Protein AF-A0A973TLE5-F1 (afdb_monomer_lite)

Structure (mmCIF, N/CA/C/O backbone):
data_AF-A0A973TLE5-F1
#
_entry.id   AF-A0A973TLE5-F1
#
loop_
_atom_site.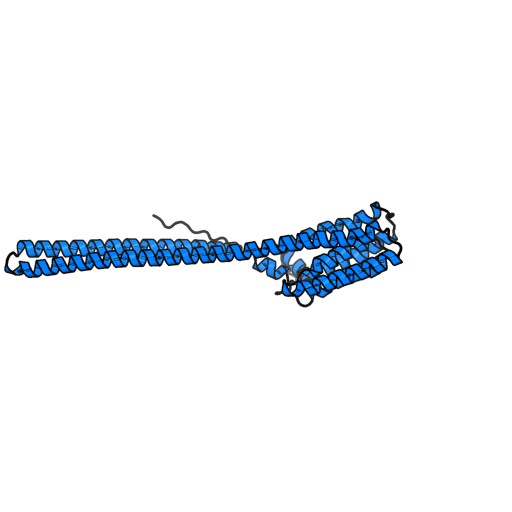group_PDB
_atom_site.id
_atom_site.type_symbol
_atom_site.label_atom_id
_atom_site.label_alt_id
_atom_site.label_comp_id
_atom_site.label_asym_id
_atom_site.label_entity_id
_atom_site.label_seq_id
_atom_site.pdbx_PDB_ins_code
_atom_site.Cartn_x
_atom_site.Cartn_y
_atom_site.Cartn_z
_atom_site.occupancy
_atom_site.B_iso_or_equiv
_atom_site.auth_seq_id
_atom_site.auth_comp_id
_atom_site.auth_asym_id
_atom_site.auth_atom_id
_atom_site.pdbx_PDB_model_num
ATOM 1 N N . MET A 1 1 ? -34.390 -3.800 -36.337 1.00 37.09 1 MET A N 1
ATOM 2 C CA . MET A 1 1 ? -33.011 -3.424 -36.711 1.00 37.09 1 MET A CA 1
ATOM 3 C C . MET A 1 1 ? -32.449 -2.514 -35.631 1.00 37.09 1 MET A C 1
ATOM 5 O O . MET A 1 1 ? -32.993 -1.446 -35.414 1.00 37.09 1 MET A O 1
ATOM 9 N N . HIS A 1 2 ? -31.423 -3.012 -34.938 1.00 38.94 2 HIS A N 1
ATOM 10 C CA . HIS A 1 2 ? -30.396 -2.295 -34.171 1.00 38.94 2 HIS A CA 1
ATOM 11 C C . HIS A 1 2 ? -30.803 -1.208 -33.163 1.00 38.94 2 HIS A C 1
ATOM 13 O O . HIS A 1 2 ? -30.685 -0.018 -33.423 1.00 38.94 2 HIS A O 1
ATOM 19 N N . ALA A 1 3 ? -31.097 -1.648 -31.936 1.00 36.25 3 ALA A N 1
ATOM 20 C CA . ALA A 1 3 ? -30.756 -0.890 -30.735 1.00 36.25 3 ALA A CA 1
ATOM 21 C C . ALA A 1 3 ? -29.357 -1.334 -30.262 1.00 36.25 3 ALA A C 1
ATOM 23 O O . ALA A 1 3 ? -29.220 -2.235 -29.434 1.00 36.25 3 ALA A O 1
ATOM 24 N N . GLU A 1 4 ? -28.297 -0.753 -30.833 1.00 42.09 4 GLU A N 1
ATOM 25 C CA . GLU A 1 4 ? -26.969 -0.811 -30.212 1.00 42.09 4 GLU A CA 1
ATOM 26 C C . GLU A 1 4 ? -26.992 0.088 -28.973 1.00 42.09 4 GLU A C 1
ATOM 28 O O . GLU A 1 4 ? -26.820 1.304 -29.048 1.00 42.09 4 GLU A O 1
ATOM 33 N N . ALA A 1 5 ? -27.225 -0.528 -27.816 1.00 46.59 5 ALA A N 1
ATOM 34 C CA . ALA A 1 5 ? -27.015 0.105 -26.528 1.00 46.59 5 ALA A CA 1
ATOM 35 C C . ALA A 1 5 ? -25.570 0.626 -26.458 1.00 46.59 5 ALA A C 1
ATOM 37 O O . ALA A 1 5 ? -24.605 -0.150 -26.479 1.00 46.59 5 ALA A O 1
ATOM 38 N N . GLN A 1 6 ? -25.429 1.951 -26.381 1.00 45.16 6 GLN A N 1
ATOM 39 C CA . GLN A 1 6 ? -24.188 2.642 -26.055 1.00 45.16 6 GLN A CA 1
ATOM 40 C C . GLN A 1 6 ? -23.748 2.228 -24.646 1.00 45.16 6 GLN A C 1
ATOM 42 O O . GLN A 1 6 ? -24.046 2.871 -23.646 1.00 45.16 6 GLN A O 1
ATOM 47 N N . LEU A 1 7 ? -23.040 1.104 -24.563 1.00 46.06 7 LEU A N 1
ATOM 48 C CA . LEU A 1 7 ? -22.257 0.743 -23.390 1.00 46.06 7 LEU A CA 1
ATOM 49 C C . LEU A 1 7 ? -21.232 1.860 -23.142 1.00 46.06 7 LEU A C 1
ATOM 51 O O . LEU A 1 7 ? -20.583 2.288 -24.104 1.00 46.06 7 LEU A O 1
ATOM 55 N N . PRO A 1 8 ? -21.057 2.317 -21.889 1.00 47.75 8 PRO A N 1
ATOM 56 C CA . PRO A 1 8 ? -20.172 3.432 -21.589 1.00 47.75 8 PRO A CA 1
ATOM 57 C C . PRO A 1 8 ? -18.773 3.158 -22.154 1.00 47.75 8 PRO A C 1
ATOM 59 O O . PRO A 1 8 ? -18.275 2.031 -22.099 1.00 47.75 8 PRO A O 1
ATOM 62 N N . LEU A 1 9 ? -18.135 4.181 -22.735 1.00 52.25 9 LEU A N 1
ATOM 63 C CA . LEU A 1 9 ? -16.827 4.094 -23.413 1.00 52.25 9 LEU A CA 1
ATOM 64 C C . LEU A 1 9 ? -15.764 3.340 -22.585 1.00 52.25 9 LEU A C 1
ATOM 66 O O . LEU A 1 9 ? -14.916 2.633 -23.135 1.00 52.25 9 LEU A O 1
ATOM 70 N N . THR A 1 10 ? -15.879 3.400 -21.256 1.00 55.53 10 THR A N 1
ATOM 71 C CA . THR A 1 10 ? -15.060 2.668 -20.282 1.00 55.53 10 THR A CA 1
ATOM 72 C C . THR A 1 10 ? -15.118 1.145 -20.459 1.00 55.53 10 THR A C 1
ATOM 74 O O . THR A 1 10 ? -14.096 0.472 -20.336 1.00 55.53 10 THR A O 1
ATOM 77 N N . THR A 1 11 ? -16.272 0.572 -20.816 1.00 57.72 11 THR A N 1
ATOM 78 C CA . THR A 1 11 ? -16.460 -0.880 -20.971 1.00 57.72 11 THR A CA 1
ATOM 79 C C . THR A 1 11 ? -15.965 -1.406 -22.317 1.00 57.72 11 THR A C 1
ATOM 81 O O . THR A 1 11 ? -15.621 -2.587 -22.417 1.00 57.72 11 THR A O 1
ATOM 84 N N . ARG A 1 12 ? -15.938 -0.568 -23.365 1.00 56.59 12 ARG A N 1
ATOM 85 C CA . ARG A 1 12 ? -15.368 -0.926 -24.678 1.00 56.59 12 ARG A CA 1
ATOM 86 C C . ARG A 1 12 ? -13.841 -0.879 -24.638 1.00 56.59 12 ARG A C 1
ATOM 88 O O . ARG A 1 12 ? -13.212 -1.856 -25.036 1.00 56.59 12 ARG A O 1
ATOM 95 N N . ALA A 1 13 ? -13.256 0.178 -24.067 1.00 56.75 13 ALA A N 1
ATOM 96 C CA . ALA A 1 13 ? -11.809 0.275 -23.870 1.00 56.75 13 ALA A CA 1
ATOM 97 C C . ALA A 1 13 ? -11.284 -0.854 -22.965 1.00 56.75 13 ALA A C 1
ATOM 99 O O . ALA A 1 13 ? -10.343 -1.551 -23.334 1.00 56.75 13 ALA A O 1
ATOM 100 N N . ALA A 1 14 ? -11.948 -1.125 -21.834 1.00 58.28 14 ALA A N 1
ATOM 101 C CA . ALA A 1 14 ? -11.563 -2.221 -20.942 1.00 58.28 14 ALA A CA 1
ATOM 102 C C . ALA A 1 14 ? -11.610 -3.597 -21.633 1.00 58.28 14 ALA A C 1
ATOM 104 O O . ALA A 1 14 ? -10.701 -4.406 -21.456 1.00 58.28 14 ALA A O 1
ATOM 105 N N . ARG A 1 15 ? -12.627 -3.855 -22.469 1.00 59.06 15 ARG A N 1
ATOM 106 C CA . ARG A 1 15 ? -12.715 -5.092 -23.264 1.00 59.06 15 ARG A CA 1
ATOM 107 C C . ARG A 1 15 ? -11.653 -5.172 -24.359 1.00 59.06 15 ARG A C 1
ATOM 109 O O . ARG A 1 15 ? -11.142 -6.259 -24.614 1.00 59.06 15 ARG A O 1
ATOM 116 N N . PHE A 1 16 ? -11.300 -4.050 -24.979 1.00 63.62 16 PHE A N 1
ATOM 117 C CA . PHE A 1 16 ? -10.223 -3.981 -25.964 1.00 63.62 16 PHE A CA 1
ATOM 118 C C . PHE A 1 16 ? -8.865 -4.319 -25.333 1.00 63.62 16 PHE A C 1
ATOM 120 O O . PHE A 1 16 ? -8.177 -5.215 -25.821 1.00 63.62 16 PHE A O 1
ATOM 127 N N . PHE A 1 17 ? -8.523 -3.692 -24.203 1.00 59.59 17 PHE A N 1
ATOM 128 C CA . PHE A 1 17 ? -7.298 -3.995 -23.456 1.00 59.59 17 PHE A CA 1
ATOM 129 C C . PHE A 1 17 ? -7.281 -5.440 -22.943 1.00 59.59 17 PHE A C 1
ATOM 131 O O . PHE A 1 17 ? -6.265 -6.121 -23.071 1.00 59.59 17 PHE A O 1
ATOM 138 N N . ALA A 1 18 ? -8.411 -5.953 -22.445 1.00 60.69 18 ALA A N 1
ATOM 139 C CA . ALA A 1 18 ? -8.515 -7.341 -21.999 1.00 60.69 18 ALA A CA 1
ATOM 140 C C . ALA A 1 18 ? -8.272 -8.351 -23.135 1.00 60.69 18 ALA A C 1
ATOM 142 O O . ALA A 1 18 ? -7.543 -9.321 -22.941 1.00 60.69 18 ALA A O 1
ATOM 143 N N . ARG A 1 19 ? -8.817 -8.099 -24.335 1.00 59.81 19 ARG A N 1
ATOM 144 C CA . ARG A 1 19 ? -8.617 -8.952 -25.522 1.00 59.81 19 ARG A CA 1
ATOM 145 C C . ARG A 1 19 ? -7.181 -8.939 -26.050 1.00 59.81 19 ARG A C 1
ATOM 147 O O . ARG A 1 19 ? -6.737 -9.947 -26.579 1.00 59.81 19 ARG A O 1
ATOM 154 N N . HIS A 1 20 ? -6.445 -7.847 -25.852 1.00 64.88 20 HIS A N 1
ATOM 155 C CA . HIS A 1 20 ? -5.034 -7.729 -26.246 1.00 64.88 20 HIS A CA 1
ATOM 156 C C . HIS A 1 20 ? -4.064 -8.113 -25.113 1.00 64.88 20 HIS A C 1
ATOM 158 O O . HIS A 1 20 ? -2.894 -7.734 -25.118 1.00 64.88 20 HIS A O 1
ATOM 164 N N . GLY A 1 21 ? -4.539 -8.868 -24.115 1.00 62.56 21 GLY A N 1
ATOM 165 C CA . GLY A 1 21 ? -3.701 -9.418 -23.051 1.00 62.56 21 GLY A CA 1
ATOM 166 C C . GLY A 1 21 ? -3.318 -8.429 -21.946 1.00 62.56 21 GLY A C 1
ATOM 167 O O . GLY A 1 21 ? -2.460 -8.758 -21.129 1.00 62.56 21 GLY A O 1
ATOM 168 N N . PHE A 1 22 ? -3.939 -7.252 -21.878 1.00 70.19 22 PHE A N 1
ATOM 169 C CA . PHE A 1 22 ? -3.790 -6.287 -20.780 1.00 70.19 22 PHE A CA 1
ATOM 170 C C . PHE A 1 22 ? -4.914 -6.408 -19.734 1.00 70.19 22 PHE A C 1
ATOM 172 O O . PHE A 1 22 ? -5.221 -5.455 -19.017 1.00 70.19 22 PHE A O 1
ATOM 179 N N . ALA A 1 23 ? -5.546 -7.580 -19.631 1.00 74.81 23 ALA A N 1
ATOM 180 C CA . ALA A 1 23 ? -6.449 -7.883 -18.528 1.00 74.81 23 ALA A CA 1
ATOM 181 C C . ALA A 1 23 ? -5.652 -7.964 -17.217 1.00 74.81 23 ALA A C 1
ATOM 183 O O . ALA A 1 23 ? -4.682 -8.713 -17.129 1.00 74.81 23 ALA A O 1
ATOM 184 N N . VAL A 1 24 ? -6.066 -7.198 -16.204 1.00 77.31 24 VAL A N 1
ATOM 185 C CA . VAL A 1 24 ? -5.428 -7.193 -14.880 1.00 77.31 24 VAL A CA 1
ATOM 186 C C . VAL A 1 24 ? -5.600 -8.567 -14.240 1.00 77.31 24 VAL A C 1
ATOM 188 O O . VAL A 1 24 ? -6.708 -8.929 -13.849 1.00 77.31 24 VAL A O 1
ATOM 191 N N . ALA A 1 25 ? -4.510 -9.329 -14.142 1.00 80.81 25 ALA A N 1
ATOM 192 C CA . ALA A 1 25 ? -4.526 -10.624 -13.477 1.00 80.81 25 ALA A CA 1
ATOM 193 C C . ALA A 1 25 ? -4.802 -10.445 -11.972 1.00 80.81 25 ALA A C 1
ATOM 195 O O . ALA A 1 25 ? -4.331 -9.471 -11.386 1.00 80.81 25 ALA A O 1
ATOM 196 N N . PRO A 1 26 ? -5.528 -11.368 -11.317 1.00 77.31 26 PRO A N 1
ATOM 197 C CA . PRO A 1 26 ? -5.892 -11.232 -9.906 1.00 77.31 26 PRO A CA 1
ATOM 198 C C . PRO A 1 26 ? -4.667 -11.126 -8.987 1.00 77.31 26 PRO A C 1
ATOM 200 O O . PRO A 1 26 ? -4.689 -10.358 -8.029 1.00 77.31 26 PRO A O 1
ATOM 203 N N . ASP A 1 27 ? -3.575 -11.815 -9.311 1.00 80.38 27 ASP A N 1
ATOM 204 C CA . ASP A 1 27 ? -2.343 -11.800 -8.511 1.00 80.38 27 ASP A CA 1
ATOM 205 C C . ASP A 1 27 ? -1.329 -10.737 -8.971 1.00 80.38 27 ASP A C 1
ATOM 207 O O . ASP A 1 27 ? -0.162 -10.792 -8.581 1.00 80.38 27 ASP A O 1
ATOM 211 N N . SER A 1 28 ? -1.728 -9.798 -9.836 1.00 81.12 28 SER A N 1
ATOM 212 C CA . SER A 1 28 ? -0.838 -8.752 -10.350 1.00 81.12 28 SER A CA 1
ATOM 213 C C . SER A 1 28 ? -0.628 -7.611 -9.350 1.00 81.12 28 SER A C 1
ATOM 215 O O . SER A 1 28 ? -1.407 -7.423 -8.412 1.00 81.12 28 SER A O 1
ATOM 217 N N . ILE A 1 29 ? 0.416 -6.809 -9.584 1.00 76.38 29 ILE A N 1
ATOM 218 C CA . ILE A 1 29 ? 0.720 -5.610 -8.785 1.00 76.38 29 ILE A CA 1
ATOM 219 C C . ILE A 1 29 ? -0.459 -4.630 -8.843 1.00 76.38 29 ILE A C 1
ATOM 221 O O . ILE A 1 29 ? -0.882 -4.089 -7.824 1.00 76.38 29 ILE A O 1
ATOM 225 N N . ALA A 1 30 ? -1.061 -4.454 -10.023 1.00 79.38 30 ALA A N 1
ATOM 226 C CA . ALA A 1 30 ? -2.206 -3.567 -10.188 1.00 79.38 30 ALA A CA 1
ATOM 227 C C . ALA A 1 30 ? -3.459 -4.060 -9.440 1.00 79.38 30 ALA A C 1
ATOM 229 O O . ALA A 1 30 ? -4.233 -3.243 -8.935 1.00 79.38 30 ALA A O 1
ATOM 230 N N . ALA A 1 31 ? -3.678 -5.377 -9.353 1.00 78.25 31 ALA A N 1
ATOM 231 C CA . ALA A 1 31 ? -4.784 -5.936 -8.578 1.00 78.25 31 ALA A CA 1
ATOM 232 C C . ALA A 1 31 ? -4.560 -5.782 -7.070 1.00 78.25 31 ALA A C 1
ATOM 234 O O . ALA A 1 31 ? -5.483 -5.417 -6.348 1.00 78.25 31 ALA A O 1
ATOM 235 N N . GLU A 1 32 ? -3.342 -6.017 -6.591 1.00 76.75 32 GLU A N 1
ATOM 236 C CA . GLU A 1 32 ? -2.974 -5.813 -5.190 1.00 76.75 32 GLU A CA 1
ATOM 237 C C . GLU A 1 32 ? -3.098 -4.345 -4.768 1.00 76.75 32 GLU A C 1
ATOM 239 O O . GLU A 1 32 ? -3.737 -4.058 -3.757 1.00 76.75 32 GLU A O 1
ATOM 244 N N . ALA A 1 33 ? -2.592 -3.411 -5.580 1.00 73.50 33 ALA A N 1
ATOM 245 C CA . ALA A 1 33 ? -2.745 -1.979 -5.334 1.00 73.50 33 ALA A CA 1
ATOM 246 C C . ALA A 1 33 ? -4.225 -1.589 -5.195 1.00 73.50 33 ALA A C 1
ATOM 248 O O . ALA A 1 33 ? -4.593 -0.883 -4.257 1.00 73.50 33 ALA A O 1
ATOM 249 N N . ARG A 1 34 ? -5.097 -2.123 -6.065 1.00 77.19 34 ARG A N 1
ATOM 250 C CA . ARG A 1 34 ? -6.551 -1.918 -5.975 1.00 77.19 34 ARG A CA 1
ATOM 251 C C . ARG A 1 34 ? -7.155 -2.486 -4.690 1.00 77.19 34 ARG A C 1
ATOM 253 O O . ARG A 1 34 ? -7.986 -1.814 -4.091 1.00 77.19 34 ARG A O 1
ATOM 260 N N . ARG A 1 35 ? -6.739 -3.680 -4.248 1.00 74.25 35 ARG A N 1
ATOM 261 C CA . ARG A 1 35 ? -7.204 -4.271 -2.974 1.00 74.25 35 ARG A CA 1
ATOM 262 C C . ARG A 1 35 ? -6.807 -3.422 -1.769 1.00 74.25 35 ARG A C 1
ATOM 264 O O . ARG A 1 35 ? -7.559 -3.347 -0.810 1.00 74.25 35 ARG A O 1
ATOM 271 N N . MET A 1 36 ? -5.654 -2.762 -1.834 1.00 68.00 36 MET A N 1
ATOM 272 C CA . MET A 1 36 ? -5.183 -1.841 -0.796 1.00 68.00 36 MET A CA 1
ATOM 273 C C . MET A 1 36 ? -5.811 -0.436 -0.896 1.00 68.00 36 MET A C 1
ATOM 275 O O . MET A 1 36 ? -5.369 0.473 -0.195 1.00 68.00 36 MET A O 1
ATOM 279 N N . GLY A 1 37 ? -6.788 -0.220 -1.789 1.00 68.50 37 GLY A N 1
ATOM 280 C CA . GLY A 1 37 ? -7.409 1.091 -2.016 1.00 68.50 37 GLY A CA 1
ATOM 281 C C . GLY A 1 37 ? -6.478 2.120 -2.669 1.00 68.50 37 GLY A C 1
ATOM 282 O O . GLY A 1 37 ? -6.753 3.317 -2.637 1.00 68.50 37 GLY A O 1
ATOM 283 N N . ARG A 1 38 ? -5.358 1.680 -3.255 1.00 68.88 38 ARG A N 1
ATOM 284 C CA . ARG A 1 38 ? -4.368 2.543 -3.908 1.00 68.88 38 ARG A CA 1
ATOM 285 C C . ARG A 1 38 ? -4.610 2.614 -5.413 1.00 68.88 38 ARG A C 1
ATOM 287 O O . ARG A 1 38 ? -5.110 1.677 -6.038 1.00 68.88 38 ARG A O 1
ATOM 294 N N . SER A 1 39 ? -4.207 3.731 -6.019 1.00 72.19 39 SER A N 1
ATOM 295 C CA . SER A 1 39 ? -4.219 3.853 -7.477 1.00 72.19 39 SER A CA 1
ATOM 296 C C . SER A 1 39 ? -3.104 2.990 -8.081 1.00 72.19 39 SER A C 1
ATOM 298 O O . SER A 1 39 ? -1.932 3.244 -7.792 1.00 72.19 39 SER A O 1
ATOM 300 N N . PRO A 1 40 ? -3.417 2.026 -8.968 1.00 67.75 40 PRO A N 1
ATOM 301 C CA . PRO A 1 40 ? -2.402 1.218 -9.650 1.00 67.75 40 PRO A CA 1
ATOM 302 C C . PRO A 1 40 ? -1.508 2.047 -10.589 1.00 67.75 40 PRO A C 1
ATOM 304 O O . PRO A 1 40 ? -0.474 1.569 -11.038 1.00 67.75 40 PRO A O 1
ATOM 307 N N . TRP A 1 41 ? -1.891 3.295 -10.877 1.00 66.56 41 TRP A N 1
ATOM 308 C CA . TRP A 1 41 ? -1.154 4.208 -11.749 1.00 66.56 41 TRP A CA 1
ATOM 309 C C . TRP A 1 41 ? -0.071 5.015 -11.027 1.00 66.56 41 TRP A C 1
ATOM 311 O O . TRP A 1 41 ? 0.703 5.691 -11.699 1.00 66.56 41 TRP A O 1
ATOM 321 N N . LYS A 1 42 ? 0.022 4.942 -9.689 1.00 68.31 42 LYS A N 1
ATOM 322 C CA . LYS A 1 42 ? 1.068 5.643 -8.924 1.00 68.31 42 LYS A CA 1
ATOM 323 C C . LYS A 1 42 ? 2.469 5.185 -9.353 1.00 68.31 42 LYS A C 1
ATOM 325 O O . LYS A 1 42 ? 3.330 6.017 -9.603 1.00 68.31 42 LYS A O 1
ATOM 330 N N . GLU A 1 43 ? 2.664 3.883 -9.562 1.00 67.06 43 GLU A N 1
ATOM 331 C CA . GLU A 1 43 ? 3.933 3.350 -10.090 1.00 67.06 43 GLU A CA 1
ATOM 332 C C . GLU A 1 43 ? 4.165 3.726 -11.569 1.00 67.06 43 GLU A C 1
ATOM 334 O O . GLU A 1 43 ? 5.305 3.774 -12.031 1.00 67.06 43 GLU A O 1
ATOM 339 N N . GLY A 1 44 ? 3.099 4.081 -12.298 1.00 69.75 44 GLY A N 1
ATOM 340 C CA . GLY A 1 44 ? 3.155 4.598 -13.667 1.00 69.75 44 GLY A CA 1
ATOM 341 C C . GLY A 1 44 ? 3.842 5.961 -13.790 1.00 69.75 44 GLY A C 1
ATOM 342 O O . GLY A 1 44 ? 4.274 6.322 -14.882 1.00 69.75 44 GLY A O 1
ATOM 343 N N . VAL A 1 45 ? 4.017 6.695 -12.683 1.00 75.75 45 VAL A N 1
ATOM 344 C CA . VAL A 1 45 ? 4.785 7.954 -12.648 1.00 75.75 45 VAL A CA 1
ATOM 345 C C . VAL A 1 45 ? 6.214 7.737 -13.144 1.00 75.75 45 VAL A C 1
ATOM 347 O O . VAL A 1 45 ? 6.776 8.610 -13.803 1.00 75.75 45 VAL A O 1
ATOM 350 N N . HIS A 1 46 ? 6.790 6.550 -12.930 1.00 79.06 46 HIS A N 1
ATOM 351 C CA . HIS A 1 46 ? 8.129 6.249 -13.430 1.00 79.06 46 HIS A CA 1
ATOM 352 C C . HIS A 1 46 ? 8.213 6.249 -14.961 1.00 79.06 46 HIS A C 1
ATOM 354 O O . HIS A 1 46 ? 9.293 6.483 -15.495 1.00 79.06 46 HIS A O 1
ATOM 360 N N . LEU A 1 47 ? 7.101 6.061 -15.681 1.00 84.31 47 LEU A N 1
ATOM 361 C CA . LEU A 1 47 ? 7.072 6.164 -17.140 1.00 84.31 47 LEU A CA 1
ATOM 362 C C . LEU A 1 47 ? 7.416 7.580 -17.631 1.00 84.31 47 LEU A C 1
ATOM 364 O O . LEU A 1 47 ? 7.899 7.719 -18.752 1.00 84.31 47 LEU A O 1
ATOM 368 N N . LEU A 1 48 ? 7.256 8.621 -16.803 1.00 84.19 48 LEU A N 1
ATOM 369 C CA . LEU A 1 48 ? 7.702 9.981 -17.134 1.00 84.19 48 LEU A CA 1
ATOM 370 C C . LEU A 1 48 ? 9.207 10.033 -17.425 1.00 84.19 48 LEU A C 1
ATOM 372 O O . LEU A 1 48 ? 9.637 10.779 -18.301 1.00 84.19 48 LEU A O 1
ATOM 376 N N . TRP A 1 49 ? 10.007 9.172 -16.787 1.00 82.12 49 TRP A N 1
ATOM 377 C CA . TRP A 1 49 ? 11.439 9.060 -17.076 1.00 82.12 49 TRP A CA 1
ATOM 378 C C . TRP A 1 49 ? 11.736 8.520 -18.480 1.00 82.12 49 TRP A C 1
ATOM 380 O O . TRP A 1 49 ? 12.852 8.690 -18.968 1.00 82.12 49 TRP A O 1
ATOM 390 N N . SER A 1 50 ? 10.747 7.949 -19.181 1.00 86.56 50 SER A N 1
ATOM 391 C CA . SER A 1 50 ? 10.887 7.587 -20.597 1.00 86.56 50 SER A CA 1
ATOM 392 C C . SER A 1 50 ? 11.042 8.805 -21.513 1.00 86.56 50 SER A C 1
ATOM 394 O O . SER A 1 50 ? 11.471 8.641 -22.652 1.00 86.56 50 SER A O 1
ATOM 396 N N . PHE A 1 51 ? 10.805 10.026 -21.013 1.00 87.56 51 PHE A N 1
ATOM 397 C CA . PHE A 1 51 ? 11.161 11.270 -21.701 1.00 87.56 51 PHE A CA 1
ATOM 398 C C . PHE A 1 51 ? 12.634 11.295 -22.141 1.00 87.56 51 PHE A C 1
ATOM 400 O O . PHE A 1 51 ? 12.947 11.805 -23.216 1.00 87.56 51 PHE A O 1
ATOM 407 N N . TRP A 1 52 ? 13.533 10.660 -21.379 1.00 84.12 52 TRP A N 1
ATOM 408 C CA . TRP A 1 52 ? 14.947 10.553 -21.742 1.00 84.12 52 TRP A CA 1
ATOM 409 C C . TRP A 1 52 ? 15.188 9.896 -23.100 1.00 84.12 52 TRP A C 1
ATOM 411 O O . TRP A 1 52 ? 16.116 10.308 -23.788 1.00 84.12 52 TRP A O 1
ATOM 421 N N . VAL A 1 53 ? 14.316 8.980 -23.542 1.00 86.38 53 VAL A N 1
ATOM 422 C CA . VAL A 1 53 ? 14.377 8.362 -24.880 1.00 86.38 53 VAL A CA 1
ATOM 423 C C . VAL A 1 53 ? 14.412 9.432 -25.979 1.00 86.38 53 VAL A C 1
ATOM 425 O O . VAL A 1 53 ? 15.133 9.281 -26.969 1.00 86.38 53 VAL A O 1
ATOM 428 N N . PHE A 1 54 ? 13.675 10.526 -25.775 1.00 86.88 54 PHE A N 1
ATOM 429 C CA . PHE A 1 54 ? 13.568 11.655 -26.697 1.00 86.88 54 PHE A CA 1
ATOM 430 C C . PHE A 1 54 ? 14.680 12.692 -26.510 1.00 86.88 54 PHE A C 1
ATOM 432 O O . PHE A 1 54 ? 15.013 13.386 -27.462 1.00 86.88 54 PHE A O 1
ATOM 439 N N . VAL A 1 55 ? 15.292 12.775 -25.324 1.00 85.38 55 VAL A N 1
ATOM 440 C CA . VAL A 1 55 ? 16.379 13.726 -25.023 1.00 85.38 55 VAL A CA 1
ATOM 441 C C . VAL A 1 55 ? 17.750 13.195 -25.431 1.00 85.38 55 VAL A C 1
ATOM 443 O O . VAL A 1 55 ? 18.602 13.979 -25.837 1.00 85.38 55 VAL A O 1
ATOM 446 N N . THR A 1 56 ? 17.987 11.880 -25.370 1.00 81.19 56 THR A N 1
ATOM 447 C CA . THR A 1 56 ? 19.299 11.273 -25.668 1.00 81.19 56 THR A CA 1
ATOM 448 C C . THR A 1 56 ? 19.920 11.735 -26.996 1.00 81.19 56 THR A C 1
ATOM 450 O O . THR A 1 56 ? 21.118 12.024 -26.999 1.00 81.19 56 THR A O 1
ATOM 453 N N . PRO A 1 57 ? 19.174 11.891 -28.111 1.00 81.38 57 PRO A N 1
ATOM 454 C CA . PRO A 1 57 ? 19.738 12.432 -29.345 1.00 81.38 57 PRO A CA 1
ATOM 455 C C . PRO A 1 57 ? 20.313 13.838 -29.183 1.00 81.38 57 PRO A C 1
ATOM 457 O O . PRO A 1 57 ? 21.304 14.136 -29.826 1.00 81.38 57 PRO A O 1
ATOM 460 N N . MET A 1 58 ? 19.773 14.688 -28.305 1.00 78.94 58 MET A N 1
ATOM 461 C CA . MET A 1 58 ? 20.294 16.047 -28.089 1.00 78.94 58 MET A CA 1
ATOM 462 C C . MET A 1 58 ? 21.678 16.071 -27.426 1.00 78.94 58 MET A C 1
ATOM 464 O O . MET A 1 58 ? 22.400 17.050 -27.580 1.00 78.94 58 MET A O 1
ATOM 468 N N . MET A 1 59 ? 22.066 15.015 -26.703 1.00 66.25 59 MET A N 1
ATOM 469 C CA . MET A 1 59 ? 23.306 14.972 -25.909 1.00 66.25 59 MET A CA 1
ATOM 470 C C . MET A 1 59 ? 24.508 14.355 -26.643 1.00 66.25 59 MET A C 1
ATOM 472 O O . MET A 1 59 ? 25.520 14.055 -26.014 1.00 66.25 59 MET A O 1
ATOM 476 N N . GLY A 1 60 ? 24.416 14.148 -27.960 1.00 61.28 60 GLY A N 1
ATOM 477 C CA . GLY A 1 60 ? 25.530 13.610 -28.755 1.00 61.28 60 GLY A CA 1
ATOM 478 C C . GLY A 1 60 ? 25.138 12.882 -30.043 1.00 61.28 60 GLY A C 1
ATOM 479 O O . GLY A 1 60 ? 26.015 12.510 -30.818 1.00 61.28 60 GLY A O 1
ATOM 480 N N . GLY A 1 61 ? 23.841 12.680 -30.296 1.00 65.81 61 GLY A N 1
ATOM 481 C CA . GLY A 1 61 ? 23.318 12.156 -31.559 1.00 65.81 61 GLY A CA 1
ATOM 482 C C . GLY A 1 61 ? 22.799 13.263 -32.483 1.00 65.81 61 GLY A C 1
ATOM 483 O O . GLY A 1 61 ? 22.702 14.429 -32.121 1.00 65.81 61 GLY A O 1
ATOM 484 N N . ARG A 1 62 ? 22.425 12.908 -33.713 1.00 69.81 62 ARG A N 1
ATOM 485 C CA . ARG A 1 62 ? 21.559 13.756 -34.550 1.00 69.81 62 ARG A CA 1
ATOM 486 C C . ARG A 1 62 ? 20.205 13.072 -34.643 1.00 69.81 62 ARG A C 1
ATOM 488 O O . ARG A 1 62 ? 20.152 11.852 -34.819 1.00 69.81 62 ARG A O 1
ATOM 495 N N . TYR A 1 63 ? 19.124 13.846 -34.568 1.00 80.69 63 TYR A N 1
ATOM 496 C CA . TYR A 1 63 ? 17.801 13.357 -34.946 1.00 80.69 63 TYR A CA 1
ATOM 497 C C . TYR A 1 63 ? 17.858 12.905 -36.405 1.00 80.69 63 TYR A C 1
ATOM 499 O O . TYR A 1 63 ? 17.984 13.716 -37.319 1.00 80.69 63 TYR A O 1
ATOM 507 N N . SER A 1 64 ? 17.848 11.593 -36.610 1.00 85.19 64 SER A N 1
ATOM 508 C CA . SER A 1 64 ? 17.944 10.973 -37.927 1.00 85.19 64 SER A CA 1
ATOM 509 C C . SER A 1 64 ? 16.657 10.228 -38.242 1.00 85.19 64 SER A C 1
ATOM 511 O O . SER A 1 64 ? 15.940 9.792 -37.341 1.00 85.19 64 SER A O 1
ATOM 513 N N . TRP A 1 65 ? 16.386 10.019 -39.530 1.00 86.44 65 TRP A N 1
ATOM 514 C CA . TRP A 1 65 ? 15.254 9.194 -39.956 1.00 86.44 65 TRP A CA 1
ATOM 515 C C . TRP A 1 65 ? 15.312 7.784 -39.348 1.00 86.44 65 TRP A C 1
ATOM 517 O O . TRP A 1 65 ? 14.302 7.251 -38.897 1.00 86.44 65 TRP A O 1
ATOM 527 N N . LYS A 1 66 ? 16.522 7.215 -39.246 1.00 86.00 66 LYS A N 1
ATOM 528 C CA . LYS A 1 66 ? 16.766 5.924 -38.588 1.00 86.00 66 LYS A CA 1
ATOM 529 C C . LYS A 1 66 ? 16.352 5.950 -37.117 1.00 86.00 66 LYS A C 1
ATOM 531 O O . LYS A 1 66 ? 15.667 5.035 -36.676 1.00 86.00 66 LYS A O 1
ATOM 536 N N . TRP A 1 67 ? 16.728 6.998 -36.380 1.00 89.69 67 TRP A N 1
ATOM 537 C CA . TRP A 1 67 ? 16.317 7.168 -34.985 1.00 89.69 67 TRP A CA 1
ATOM 538 C C . TRP A 1 67 ? 14.791 7.210 -34.859 1.00 89.69 67 TRP A C 1
ATOM 540 O O . TRP A 1 67 ? 14.237 6.454 -34.071 1.00 89.69 67 TRP A O 1
ATOM 550 N N . LEU A 1 68 ? 14.113 8.007 -35.691 1.00 88.38 68 LEU A N 1
ATOM 551 C CA . LEU A 1 68 ? 12.657 8.159 -35.639 1.00 88.38 68 LEU A CA 1
ATOM 552 C C . LEU A 1 68 ? 11.934 6.830 -35.883 1.00 88.38 68 LEU A C 1
ATOM 554 O O . LEU A 1 68 ? 11.043 6.471 -35.117 1.00 88.38 68 LEU A O 1
ATOM 558 N N . VAL A 1 69 ? 12.338 6.077 -36.912 1.00 90.69 69 VAL A N 1
ATOM 559 C CA . VAL A 1 69 ? 11.753 4.761 -37.218 1.00 90.69 69 VAL A CA 1
ATOM 560 C C . VAL A 1 69 ? 11.993 3.781 -36.069 1.00 90.69 69 VAL A C 1
ATOM 562 O O . VAL A 1 69 ? 11.067 3.093 -35.643 1.00 90.69 69 VAL A O 1
ATOM 565 N N . LEU A 1 70 ? 13.212 3.744 -35.523 1.00 90.31 70 LEU A N 1
ATOM 566 C CA . LEU A 1 70 ? 13.537 2.866 -34.401 1.00 90.31 70 LEU A CA 1
ATOM 567 C C . LEU A 1 70 ? 12.751 3.237 -33.142 1.00 90.31 70 LEU A C 1
ATOM 569 O O . LEU A 1 70 ? 12.242 2.338 -32.479 1.00 90.31 70 LEU A O 1
ATOM 573 N N . THR A 1 71 ? 12.571 4.521 -32.829 1.00 90.62 71 THR A N 1
ATOM 574 C CA . THR A 1 71 ? 11.720 4.969 -31.717 1.00 90.62 71 THR A CA 1
ATOM 575 C C . THR A 1 71 ? 10.257 4.604 -31.951 1.00 90.62 71 THR A C 1
ATOM 577 O O . THR A 1 71 ? 9.621 4.067 -31.048 1.00 90.62 71 THR A O 1
ATOM 580 N N . LEU A 1 72 ? 9.725 4.826 -33.157 1.00 91.19 72 LEU A N 1
ATOM 581 C CA . LEU A 1 72 ? 8.325 4.545 -33.485 1.00 91.19 72 LEU A CA 1
ATOM 582 C C . LEU A 1 72 ? 7.981 3.054 -33.355 1.00 91.19 72 LEU A C 1
ATOM 584 O O . LEU A 1 72 ? 6.864 2.715 -32.979 1.00 91.19 72 LEU A O 1
ATOM 588 N N . VAL A 1 73 ? 8.944 2.168 -33.625 1.00 91.62 73 VAL A N 1
ATOM 589 C CA . VAL A 1 73 ? 8.771 0.714 -33.492 1.00 91.62 73 VAL A CA 1
ATOM 590 C C . VAL A 1 73 ? 9.064 0.232 -32.069 1.00 91.62 73 VAL A C 1
ATOM 592 O O . VAL A 1 73 ? 8.292 -0.542 -31.506 1.00 91.62 73 VAL A O 1
ATOM 595 N N . SER A 1 74 ? 10.167 0.675 -31.462 1.00 92.31 74 SER A N 1
ATOM 596 C CA . SER A 1 74 ? 10.622 0.152 -30.165 1.00 92.31 74 SER A CA 1
ATOM 597 C C . SER A 1 74 ? 9.871 0.735 -28.969 1.00 92.31 74 SER A C 1
ATOM 599 O O . SER A 1 74 ? 9.647 0.018 -27.994 1.00 92.31 74 SER A O 1
ATOM 601 N N . TYR A 1 75 ? 9.425 1.995 -29.028 1.00 92.19 75 TYR A N 1
ATOM 602 C CA . TYR A 1 75 ? 8.744 2.644 -27.907 1.00 92.19 75 TYR A CA 1
ATOM 603 C C . TYR A 1 75 ? 7.383 2.003 -27.576 1.00 92.19 75 TYR A C 1
ATOM 605 O O . TYR A 1 75 ? 7.154 1.712 -26.401 1.00 92.19 75 TYR A O 1
ATOM 613 N N . PRO A 1 76 ? 6.502 1.675 -28.546 1.00 93.31 76 PRO A N 1
ATOM 614 C CA . PRO A 1 76 ? 5.267 0.945 -28.252 1.00 93.31 76 PRO A CA 1
ATOM 615 C C . PRO A 1 76 ? 5.520 -0.438 -27.645 1.00 93.31 76 PRO A C 1
ATOM 617 O O . PRO A 1 76 ? 4.816 -0.8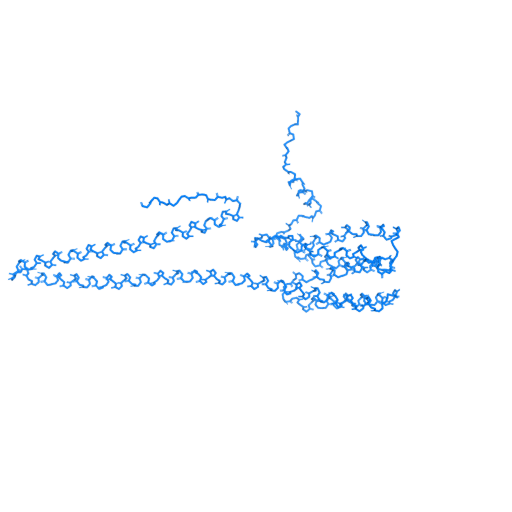39 -26.718 1.00 93.31 76 PRO A O 1
ATOM 620 N N . VAL A 1 77 ? 6.548 -1.152 -28.121 1.00 92.88 77 VAL A N 1
ATOM 621 C CA . VAL A 1 77 ? 6.954 -2.451 -27.561 1.00 92.88 77 VAL A CA 1
ATOM 622 C C . VAL A 1 77 ? 7.426 -2.281 -26.118 1.00 92.88 77 VAL A C 1
ATOM 624 O O . VAL A 1 77 ? 6.987 -3.017 -25.237 1.00 92.88 77 VAL A O 1
ATOM 627 N N . PHE A 1 78 ? 8.253 -1.272 -25.848 1.00 93.38 78 PHE A N 1
ATOM 628 C CA . PHE A 1 78 ? 8.695 -0.928 -24.500 1.00 93.38 78 PHE A CA 1
ATOM 629 C C . PHE A 1 78 ? 7.517 -0.602 -23.569 1.00 93.38 78 PHE A C 1
ATOM 631 O O . PHE A 1 78 ? 7.428 -1.168 -22.480 1.00 93.38 78 PHE A O 1
ATOM 638 N N . VAL A 1 79 ? 6.578 0.249 -23.996 1.00 90.81 79 VAL A N 1
ATOM 639 C CA . VAL A 1 79 ? 5.392 0.612 -23.201 1.00 90.81 79 VAL A CA 1
ATOM 640 C C . VAL A 1 79 ? 4.502 -0.609 -22.949 1.00 90.81 79 VAL A C 1
ATOM 642 O O . VAL A 1 79 ? 3.994 -0.779 -21.841 1.00 90.81 79 VAL A O 1
ATOM 645 N N . ALA A 1 80 ? 4.349 -1.499 -23.933 1.00 90.00 80 ALA A N 1
ATOM 646 C CA . ALA A 1 80 ? 3.610 -2.747 -23.770 1.00 90.00 80 ALA A CA 1
ATOM 647 C C . ALA A 1 80 ? 4.275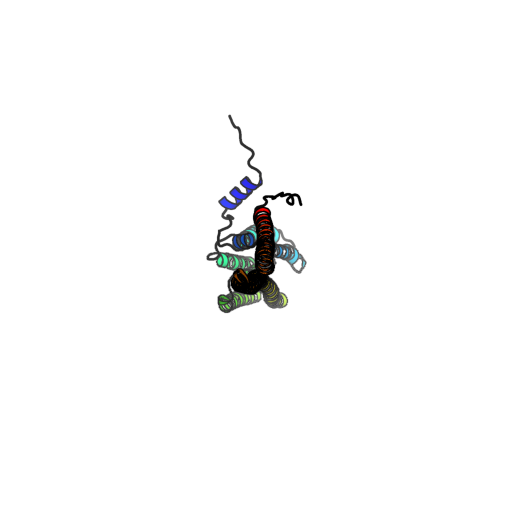 -3.674 -22.740 1.00 90.00 80 ALA A C 1
ATOM 649 O O . ALA A 1 80 ? 3.596 -4.179 -21.843 1.00 90.00 80 ALA A O 1
ATOM 650 N N . LEU A 1 81 ? 5.599 -3.858 -22.820 1.00 90.38 81 LEU A N 1
ATOM 651 C CA . LEU A 1 81 ? 6.371 -4.611 -21.826 1.00 90.38 81 LEU A CA 1
ATOM 652 C C . LEU A 1 81 ? 6.246 -3.976 -20.436 1.00 90.38 81 LEU A C 1
ATOM 654 O O . LEU A 1 81 ? 6.068 -4.690 -19.453 1.00 90.38 81 LEU A O 1
ATOM 658 N N . TYR A 1 82 ? 6.271 -2.645 -20.353 1.00 88.19 82 TYR A N 1
ATOM 659 C CA . TYR A 1 82 ? 6.129 -1.896 -19.106 1.00 88.19 82 TYR A CA 1
ATOM 660 C C . TYR A 1 82 ? 4.762 -2.095 -18.471 1.00 88.19 82 TYR A C 1
ATOM 662 O O . TYR A 1 82 ? 4.673 -2.500 -17.316 1.00 88.19 82 TYR A O 1
ATOM 670 N N . ALA A 1 83 ? 3.687 -1.921 -19.235 1.00 87.69 83 ALA A N 1
ATOM 671 C CA . ALA A 1 83 ? 2.339 -2.173 -18.747 1.00 87.69 83 ALA A CA 1
ATOM 672 C C . ALA A 1 83 ? 2.151 -3.638 -18.309 1.00 87.69 83 ALA A C 1
ATOM 674 O O . ALA A 1 83 ? 1.481 -3.909 -17.310 1.00 87.69 83 ALA A O 1
ATOM 675 N N . LYS A 1 84 ? 2.786 -4.594 -19.000 1.00 86.38 84 LYS A N 1
ATOM 676 C CA . LYS A 1 84 ? 2.739 -6.014 -18.630 1.00 86.38 84 LYS A CA 1
ATOM 677 C C . LYS A 1 84 ? 3.380 -6.314 -17.275 1.00 86.38 84 LYS A C 1
ATOM 679 O O . LYS A 1 84 ? 2.865 -7.196 -16.596 1.00 86.38 84 LYS A O 1
ATOM 684 N N . VAL A 1 85 ? 4.398 -5.570 -16.832 1.00 84.69 85 VAL A N 1
ATOM 685 C CA . VAL A 1 85 ? 4.966 -5.718 -15.472 1.00 84.69 85 VAL A CA 1
ATOM 686 C C . VAL A 1 85 ? 3.883 -5.559 -14.397 1.00 84.69 85 VAL A C 1
ATOM 688 O O . VAL A 1 85 ? 3.856 -6.317 -13.430 1.00 84.69 85 VAL A O 1
ATOM 691 N N . PHE A 1 86 ? 2.953 -4.619 -14.585 1.00 82.31 86 PHE A N 1
ATOM 692 C CA . PHE A 1 86 ? 1.916 -4.305 -13.595 1.00 82.31 86 PHE A CA 1
ATOM 693 C C . PHE A 1 86 ? 0.674 -5.185 -13.695 1.00 82.31 86 PHE A C 1
ATOM 695 O O . PHE A 1 86 ? -0.022 -5.394 -12.702 1.00 82.31 86 PHE A O 1
ATOM 702 N N . VAL A 1 87 ? 0.371 -5.660 -14.902 1.00 83.50 87 VAL A N 1
ATOM 703 C CA . VAL A 1 87 ? -0.911 -6.287 -15.245 1.00 83.50 87 VAL A CA 1
ATOM 704 C C . VAL A 1 87 ? -0.814 -7.814 -15.283 1.00 83.50 87 VAL A C 1
ATOM 706 O O . VAL A 1 87 ? -1.793 -8.489 -14.959 1.00 83.50 87 VAL A O 1
ATOM 709 N N . ALA A 1 88 ? 0.345 -8.366 -15.652 1.00 83.38 88 ALA A N 1
ATOM 710 C CA . ALA A 1 88 ? 0.544 -9.802 -15.808 1.00 83.38 88 ALA A CA 1
ATOM 711 C C . ALA A 1 88 ? 0.633 -10.549 -14.458 1.00 83.38 88 ALA A C 1
ATOM 713 O O . ALA A 1 88 ? 0.885 -9.940 -13.413 1.00 83.38 88 ALA A O 1
ATOM 714 N N . PRO A 1 89 ? 0.454 -11.885 -14.454 1.00 81.81 89 PRO A N 1
ATOM 715 C CA . PRO A 1 89 ? 0.634 -12.699 -13.255 1.00 81.81 89 PRO A CA 1
ATOM 716 C C . PRO A 1 89 ? 2.057 -12.579 -12.694 1.00 81.81 89 PRO A C 1
ATOM 718 O O . PRO A 1 89 ? 3.028 -12.606 -13.449 1.00 81.81 89 PRO A O 1
ATOM 721 N N . ARG A 1 90 ? 2.211 -12.563 -11.362 1.00 76.75 90 ARG A N 1
ATOM 722 C CA . ARG A 1 90 ? 3.525 -12.479 -10.681 1.00 76.75 90 ARG A CA 1
ATOM 723 C C . ARG A 1 90 ? 4.551 -13.524 -11.136 1.00 76.75 90 ARG A C 1
ATOM 725 O O . ARG A 1 90 ? 5.743 -13.240 -11.125 1.00 76.75 90 ARG A O 1
ATOM 732 N N . ARG A 1 91 ? 4.102 -14.714 -11.555 1.00 76.88 91 ARG A N 1
ATOM 733 C CA . ARG A 1 91 ? 4.973 -15.782 -12.091 1.00 76.88 91 ARG A CA 1
ATOM 734 C C . ARG A 1 91 ? 5.645 -15.396 -13.411 1.00 76.88 91 ARG A C 1
ATOM 736 O O . ARG A 1 91 ? 6.752 -15.839 -13.688 1.00 76.88 91 ARG A O 1
ATOM 743 N N . GLU A 1 92 ? 4.976 -14.579 -14.215 1.00 79.75 92 GLU A N 1
ATOM 744 C CA . GLU A 1 92 ? 5.461 -14.120 -15.518 1.00 79.75 92 GLU A CA 1
ATOM 745 C C . GLU A 1 92 ? 6.004 -12.695 -15.471 1.00 79.75 92 GLU A C 1
ATOM 747 O O . GLU A 1 92 ? 6.749 -12.306 -16.365 1.00 79.75 92 GLU A O 1
ATOM 752 N N . ALA A 1 93 ? 5.671 -11.934 -14.425 1.00 77.25 93 ALA A N 1
ATOM 753 C CA . ALA A 1 93 ? 6.066 -10.542 -14.259 1.00 77.25 93 ALA A CA 1
ATOM 754 C C . ALA A 1 93 ? 7.577 -10.335 -14.439 1.00 77.25 93 ALA A C 1
ATOM 756 O O . ALA A 1 93 ? 7.974 -9.364 -15.069 1.00 77.25 93 ALA A O 1
ATOM 757 N N . ASN A 1 94 ? 8.414 -11.280 -13.989 1.00 78.75 94 ASN A N 1
ATOM 758 C CA . ASN A 1 94 ? 9.871 -11.164 -14.110 1.00 78.75 94 ASN A CA 1
ATOM 759 C C . ASN A 1 94 ? 10.403 -11.350 -15.547 1.00 78.75 94 ASN A C 1
ATOM 761 O O . ASN A 1 94 ? 11.542 -10.999 -15.831 1.00 78.75 94 ASN A O 1
ATOM 765 N N . ARG A 1 95 ? 9.594 -11.866 -16.483 1.00 85.50 95 ARG A N 1
ATOM 766 C CA . ARG A 1 95 ? 9.989 -12.028 -17.895 1.00 85.50 95 ARG A CA 1
ATOM 767 C C . ARG A 1 95 ? 9.982 -10.701 -18.654 1.00 85.50 95 ARG A C 1
ATOM 769 O O . ARG A 1 95 ? 10.776 -10.515 -19.570 1.00 85.50 95 ARG A O 1
ATOM 776 N N . TYR A 1 96 ? 9.104 -9.770 -18.284 1.00 88.25 96 TYR A N 1
ATOM 777 C CA . TYR A 1 96 ? 8.950 -8.505 -19.007 1.00 88.25 96 TYR A CA 1
ATOM 778 C C . TYR A 1 96 ? 10.121 -7.525 -18.793 1.00 88.25 96 TYR A C 1
ATOM 780 O O . TYR A 1 96 ? 10.579 -6.963 -19.788 1.00 88.25 96 TYR A O 1
ATOM 788 N N . PRO A 1 97 ? 10.690 -7.366 -17.578 1.00 87.19 97 PRO A N 1
ATOM 789 C CA . PRO A 1 97 ? 11.915 -6.593 -17.371 1.00 87.19 97 PRO A CA 1
ATOM 790 C C . PRO A 1 97 ? 13.120 -7.179 -18.120 1.00 87.19 97 PRO A C 1
ATOM 792 O O . PRO A 1 97 ? 13.903 -6.432 -18.701 1.00 87.19 97 PRO A O 1
ATOM 795 N N . VAL A 1 98 ? 13.226 -8.514 -18.192 1.00 88.56 98 VAL A N 1
ATOM 796 C CA . VAL A 1 98 ? 14.226 -9.199 -19.034 1.00 88.56 98 VAL A CA 1
ATOM 797 C C . VAL A 1 98 ? 14.011 -8.841 -20.508 1.00 88.56 98 VAL A C 1
ATOM 799 O O . VAL A 1 98 ? 14.963 -8.503 -21.202 1.00 88.56 98 VAL A O 1
ATOM 802 N N . GLY A 1 99 ? 12.759 -8.836 -20.977 1.00 90.38 99 GLY A N 1
ATOM 803 C CA . GLY A 1 99 ? 12.405 -8.398 -22.328 1.00 90.38 99 GLY A CA 1
ATOM 804 C C . GLY A 1 99 ? 12.825 -6.956 -22.635 1.00 90.38 99 GLY A C 1
ATOM 805 O O . GLY A 1 99 ? 13.315 -6.691 -23.728 1.00 90.38 99 GLY A O 1
ATOM 806 N N . MET A 1 100 ? 12.705 -6.032 -21.675 1.00 91.69 100 MET A N 1
ATOM 807 C CA . MET A 1 100 ? 13.182 -4.649 -21.837 1.00 91.69 100 MET A CA 1
ATOM 808 C C . MET A 1 100 ? 14.707 -4.567 -21.935 1.00 91.69 100 MET A C 1
ATOM 810 O O . MET A 1 100 ? 15.228 -3.828 -22.769 1.00 91.69 100 MET A O 1
ATOM 814 N N . ALA A 1 101 ? 15.423 -5.333 -21.107 1.00 89.75 101 ALA A N 1
ATOM 815 C CA . ALA A 1 101 ? 16.882 -5.393 -21.149 1.00 89.75 101 ALA A CA 1
ATOM 816 C C . ALA A 1 101 ? 17.378 -5.989 -22.477 1.00 89.75 101 ALA A C 1
ATOM 818 O O . ALA A 1 101 ? 18.272 -5.432 -23.109 1.00 89.75 101 ALA A O 1
ATOM 819 N N . LEU A 1 102 ? 16.742 -7.060 -22.962 1.00 92.25 102 LEU A N 1
ATOM 820 C CA . LEU A 1 102 ? 17.035 -7.639 -24.276 1.00 92.25 102 LEU A CA 1
ATOM 821 C C . LEU A 1 102 ? 16.746 -6.651 -25.411 1.00 92.25 102 LEU A C 1
ATOM 823 O O . LEU A 1 102 ? 17.571 -6.499 -26.310 1.00 92.25 102 LEU A O 1
ATOM 827 N N . LEU A 1 103 ? 15.618 -5.935 -25.345 1.00 92.44 103 LEU A N 1
ATOM 828 C CA . LEU A 1 103 ? 15.288 -4.879 -26.303 1.00 92.44 103 LEU A CA 1
ATOM 829 C C . LEU A 1 103 ? 16.371 -3.788 -26.322 1.00 92.44 103 LEU A C 1
ATOM 831 O O . LEU A 1 103 ? 16.736 -3.316 -27.396 1.00 92.44 103 LEU A O 1
ATOM 835 N N . CYS A 1 104 ? 16.930 -3.429 -25.159 1.00 91.69 104 CYS A N 1
ATOM 836 C CA . CYS A 1 104 ? 18.084 -2.535 -25.078 1.00 91.69 104 CYS A CA 1
ATOM 837 C C . CYS A 1 104 ? 19.307 -3.115 -25.796 1.00 91.69 104 CYS A C 1
ATOM 839 O O . CYS A 1 104 ? 19.856 -2.461 -26.680 1.00 91.69 104 CYS A O 1
ATOM 841 N N . PHE A 1 105 ? 19.735 -4.326 -25.436 1.00 91.88 105 PHE A N 1
ATOM 842 C CA . PHE A 1 105 ? 20.971 -4.919 -25.960 1.00 91.88 105 PHE A CA 1
ATOM 843 C C . PHE A 1 105 ? 20.939 -5.124 -27.475 1.00 91.88 105 PHE A C 1
ATOM 845 O O . PHE A 1 105 ? 21.947 -4.907 -28.141 1.00 91.88 105 PHE A O 1
ATOM 852 N N . VAL A 1 106 ? 19.778 -5.475 -28.033 1.00 92.44 106 VAL A N 1
ATOM 853 C CA . VAL A 1 106 ? 19.607 -5.620 -29.484 1.00 92.44 106 VAL A CA 1
ATOM 854 C C . VAL A 1 106 ? 19.685 -4.270 -30.196 1.00 92.44 106 VAL A C 1
ATOM 856 O O . VAL A 1 106 ? 20.254 -4.182 -31.277 1.00 92.44 106 VAL A O 1
ATOM 859 N N . LEU A 1 107 ? 19.116 -3.209 -29.621 1.00 90.25 107 LEU A N 1
ATOM 860 C CA . LEU A 1 107 ? 18.989 -1.924 -30.311 1.00 90.25 107 LEU A CA 1
ATOM 861 C C . LEU A 1 107 ? 20.177 -0.984 -30.087 1.00 90.25 107 LEU A C 1
ATOM 863 O O . LEU A 1 107 ? 20.466 -0.164 -30.958 1.00 90.25 107 LEU A O 1
ATOM 867 N N . MET A 1 108 ? 20.889 -1.098 -28.964 1.00 87.25 108 MET A N 1
ATOM 868 C CA . MET A 1 108 ? 21.938 -0.146 -28.588 1.00 87.2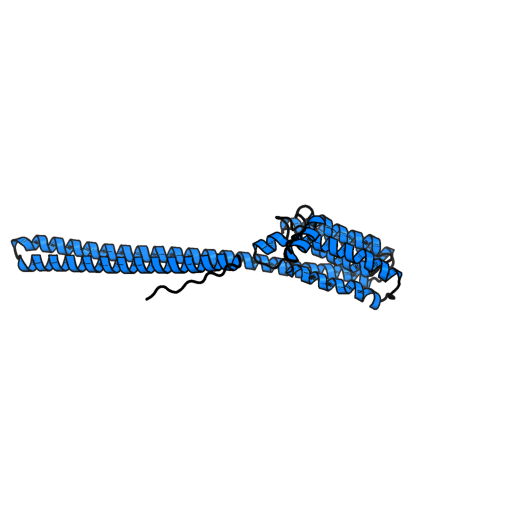5 108 MET A CA 1
ATOM 869 C C . MET A 1 108 ? 23.104 0.030 -29.583 1.00 87.25 108 MET A C 1
ATOM 871 O O . MET A 1 108 ? 23.669 1.126 -29.569 1.00 87.25 108 MET A O 1
ATOM 875 N N . PRO A 1 109 ? 23.464 -0.921 -30.479 1.00 88.00 109 PRO A N 1
ATOM 876 C CA . PRO A 1 109 ? 24.469 -0.658 -31.517 1.00 88.00 109 PRO A CA 1
ATOM 877 C C . PRO A 1 109 ? 24.040 0.409 -32.532 1.00 88.00 109 PRO A C 1
ATOM 879 O O . PRO A 1 109 ? 24.881 1.110 -33.089 1.00 88.00 109 PRO A O 1
ATOM 882 N N . TRP A 1 110 ? 22.733 0.554 -32.768 1.00 86.56 110 TRP A N 1
ATOM 883 C CA . TRP A 1 110 ? 22.178 1.467 -33.777 1.00 86.56 110 TRP A CA 1
ATOM 884 C C . TRP A 1 110 ? 21.312 2.582 -33.178 1.00 86.56 110 TRP A C 1
ATOM 886 O O . TRP A 1 110 ? 20.966 3.537 -33.875 1.00 86.56 110 TRP A O 1
ATOM 896 N N . TYR A 1 111 ? 20.949 2.465 -31.900 1.00 87.62 111 TYR A N 1
ATOM 897 C CA . TYR A 1 111 ? 19.977 3.318 -31.224 1.00 87.62 111 TYR A CA 1
ATOM 898 C C . TYR A 1 111 ? 20.396 3.597 -29.770 1.00 87.62 111 TYR A C 1
ATOM 900 O O . TYR A 1 111 ? 19.995 2.873 -28.859 1.00 87.62 111 TYR A O 1
ATOM 908 N N . PRO A 1 112 ? 21.163 4.673 -29.512 1.00 85.75 112 PRO A N 1
ATOM 909 C CA . PRO A 1 112 ? 21.620 5.022 -28.163 1.00 85.75 112 PRO A CA 1
ATOM 910 C C . PRO A 1 112 ? 20.499 5.263 -27.146 1.00 85.75 112 PRO A C 1
ATOM 912 O O . PRO A 1 112 ? 20.655 4.955 -25.967 1.00 85.75 112 PRO A O 1
ATOM 915 N N . SER A 1 113 ? 19.333 5.747 -27.586 1.00 87.12 113 SER A N 1
ATOM 916 C CA . SER A 1 113 ? 18.161 5.911 -26.713 1.00 87.12 113 SER A CA 1
ATOM 917 C C . SER A 1 113 ? 17.645 4.579 -26.134 1.00 87.12 113 SER A C 1
ATOM 919 O O . SER A 1 113 ? 16.875 4.594 -25.175 1.00 87.12 113 SER A O 1
ATOM 921 N N . ALA A 1 114 ? 18.076 3.422 -26.662 1.00 87.62 114 ALA A N 1
ATOM 922 C CA . ALA A 1 114 ? 17.742 2.105 -26.116 1.00 87.62 114 ALA A CA 1
ATOM 923 C C . ALA A 1 114 ? 18.232 1.916 -24.672 1.00 87.62 114 ALA A C 1
ATOM 925 O O . ALA A 1 114 ? 17.632 1.150 -23.922 1.00 87.62 114 ALA A O 1
ATOM 926 N N . ILE A 1 115 ? 19.284 2.641 -24.270 1.00 87.69 115 ILE A N 1
ATOM 927 C CA . ILE A 1 115 ? 19.884 2.572 -22.930 1.00 87.69 115 ILE A CA 1
ATOM 928 C C . ILE A 1 115 ? 18.855 2.898 -21.837 1.00 87.69 115 ILE A C 1
ATOM 930 O O . ILE A 1 115 ? 18.897 2.325 -20.748 1.00 87.69 115 ILE A O 1
ATOM 934 N N . SER A 1 116 ? 17.863 3.749 -22.121 1.00 87.19 116 SER A N 1
ATOM 935 C CA . SER A 1 116 ? 16.770 4.003 -21.180 1.00 87.19 116 SER A CA 1
ATOM 936 C C . SER A 1 116 ? 15.988 2.724 -20.850 1.00 87.19 116 SER A C 1
ATOM 938 O O . SER A 1 116 ? 15.606 2.532 -19.698 1.00 87.19 116 SER A O 1
ATOM 940 N N . TYR A 1 117 ? 15.799 1.808 -21.807 1.00 90.50 117 TYR A N 1
ATOM 941 C CA . TYR A 1 117 ? 15.077 0.548 -21.587 1.00 90.50 117 TYR A CA 1
ATOM 942 C C . TYR A 1 117 ? 15.819 -0.391 -20.628 1.00 90.50 117 TYR A C 1
ATOM 944 O O . TYR A 1 117 ? 15.173 -1.102 -19.859 1.00 90.50 117 TYR A O 1
ATOM 952 N N . TYR A 1 118 ? 17.156 -0.346 -20.613 1.00 89.50 118 TYR A N 1
ATOM 953 C CA . TYR A 1 118 ? 17.972 -1.072 -19.638 1.00 89.50 118 TYR A CA 1
ATOM 954 C C . TYR A 1 118 ? 17.694 -0.604 -18.203 1.00 89.50 118 TYR A C 1
ATOM 956 O O . TYR A 1 118 ? 17.445 -1.434 -17.328 1.00 89.50 118 TYR A O 1
ATOM 964 N N . VAL A 1 119 ? 17.649 0.714 -17.970 1.00 87.75 119 VAL A N 1
ATOM 965 C CA . VAL A 1 119 ? 17.369 1.277 -16.636 1.00 87.75 119 VAL A CA 1
ATOM 966 C C . VAL A 1 119 ? 16.004 0.803 -16.135 1.00 87.75 119 VAL A C 1
ATOM 968 O O . VAL A 1 119 ? 15.891 0.308 -15.013 1.00 87.75 119 VAL A O 1
ATOM 971 N N . PHE A 1 120 ? 14.974 0.873 -16.984 1.00 87.50 120 PHE A N 1
ATOM 972 C CA . PHE A 1 120 ? 13.644 0.362 -16.648 1.00 87.50 120 PHE A CA 1
ATOM 973 C C . PHE A 1 120 ? 13.645 -1.146 -16.373 1.00 87.50 120 PHE A C 1
ATOM 975 O O . PHE A 1 120 ? 13.042 -1.569 -15.389 1.00 87.50 120 PHE A O 1
ATOM 982 N N . GLY A 1 121 ? 14.341 -1.949 -17.184 1.00 85.75 121 GLY A N 1
ATOM 983 C CA . GLY A 1 121 ? 14.461 -3.395 -16.975 1.00 85.75 121 GLY A CA 1
ATOM 984 C C . GLY A 1 121 ? 15.086 -3.745 -15.621 1.00 85.75 121 GLY A C 1
ATOM 985 O O . GLY A 1 121 ? 14.555 -4.568 -14.878 1.00 85.75 121 GLY A O 1
ATOM 986 N N . CYS A 1 122 ? 16.164 -3.066 -15.238 1.00 84.00 122 CYS A N 1
ATOM 987 C CA . CYS A 1 122 ? 16.837 -3.304 -13.963 1.00 84.00 122 CYS A CA 1
ATOM 988 C C . CYS A 1 122 ? 16.021 -2.841 -12.745 1.00 84.00 122 CYS A C 1
ATOM 990 O O . CYS A 1 122 ? 15.961 -3.544 -11.734 1.00 84.00 122 CYS A O 1
ATOM 992 N N . VAL A 1 123 ? 15.364 -1.680 -12.837 1.00 81.94 123 VAL A N 1
ATOM 993 C CA . VAL A 1 123 ? 14.532 -1.140 -11.748 1.00 81.94 123 VAL A CA 1
ATOM 994 C C . VAL A 1 123 ? 13.260 -1.977 -11.564 1.00 81.94 123 VAL A C 1
ATOM 996 O O . VAL A 1 123 ? 12.868 -2.272 -10.435 1.00 81.94 123 VAL A O 1
ATOM 999 N N . MET A 1 124 ? 12.629 -2.416 -12.657 1.00 79.38 124 MET A N 1
ATOM 1000 C CA . MET A 1 124 ? 11.372 -3.176 -12.617 1.00 79.38 124 MET A CA 1
ATOM 1001 C C . MET A 1 124 ? 11.559 -4.656 -12.271 1.00 79.38 124 MET A C 1
ATOM 1003 O O . MET A 1 124 ? 10.630 -5.274 -11.752 1.00 79.38 124 MET A O 1
ATOM 1007 N N . ALA A 1 125 ? 12.759 -5.218 -12.455 1.00 76.38 125 ALA A N 1
ATOM 1008 C CA . ALA A 1 125 ? 13.103 -6.553 -11.956 1.00 76.38 125 ALA A CA 1
ATOM 1009 C C . ALA A 1 125 ? 13.005 -6.670 -10.415 1.00 76.38 125 ALA A C 1
ATOM 1011 O O . ALA A 1 125 ? 12.976 -7.772 -9.873 1.00 76.38 125 ALA A O 1
ATOM 1012 N N . ASN A 1 126 ? 12.894 -5.547 -9.693 1.00 64.75 126 ASN A N 1
ATOM 1013 C CA . ASN A 1 126 ? 12.770 -5.468 -8.233 1.00 64.75 126 ASN A CA 1
ATOM 1014 C C . ASN A 1 126 ? 11.340 -5.745 -7.695 1.00 64.75 126 ASN A C 1
ATOM 1016 O O . ASN A 1 126 ? 10.975 -5.317 -6.602 1.00 64.75 126 ASN A O 1
ATOM 1020 N N . ALA A 1 127 ? 10.460 -6.398 -8.459 1.00 57.97 127 ALA A N 1
ATOM 1021 C CA . ALA A 1 127 ? 9.047 -6.579 -8.085 1.00 57.97 127 ALA A CA 1
ATOM 1022 C C . ALA A 1 127 ? 8.776 -7.719 -7.064 1.00 57.97 127 ALA A C 1
ATOM 1024 O O . ALA A 1 127 ? 7.617 -8.039 -6.783 1.00 57.97 127 ALA A O 1
ATOM 1025 N N . GLY A 1 128 ? 9.812 -8.360 -6.506 1.00 54.09 128 GLY A N 1
ATOM 1026 C CA . GLY A 1 128 ? 9.702 -9.583 -5.696 1.00 54.09 128 GLY A CA 1
ATOM 1027 C C . GLY A 1 128 ? 10.244 -9.463 -4.264 1.00 54.09 128 GLY A C 1
ATOM 1028 O O . GLY A 1 128 ? 11.243 -8.804 -4.019 1.00 54.09 128 GLY A O 1
ATOM 1029 N N . ARG A 1 129 ? 9.563 -10.122 -3.313 1.00 54.59 129 ARG A N 1
ATOM 1030 C CA . ARG A 1 129 ? 9.774 -10.138 -1.841 1.00 54.59 129 ARG A CA 1
ATOM 1031 C C . ARG A 1 129 ? 11.252 -10.238 -1.396 1.00 54.59 129 ARG A C 1
ATOM 1033 O O . ARG A 1 129 ? 12.045 -10.905 -2.049 1.00 54.59 129 ARG A O 1
ATOM 1040 N N . ARG A 1 130 ? 11.572 -9.719 -0.191 1.00 54.41 130 ARG A N 1
ATOM 1041 C CA . ARG A 1 130 ? 12.911 -9.700 0.469 1.00 54.41 130 ARG A CA 1
ATOM 1042 C C . ARG A 1 130 ? 13.774 -10.968 0.306 1.00 54.41 130 ARG A C 1
ATOM 1044 O O . ARG A 1 130 ? 14.985 -10.845 0.172 1.00 54.41 130 ARG A O 1
ATOM 1051 N N . ALA A 1 131 ? 13.179 -12.165 0.275 1.00 52.47 131 ALA A N 1
ATOM 1052 C CA . ALA A 1 131 ? 13.894 -13.437 0.088 1.00 52.47 131 ALA A CA 1
ATOM 1053 C C . ALA A 1 131 ? 14.542 -13.611 -1.307 1.00 52.47 131 ALA A C 1
ATOM 1055 O O . ALA A 1 131 ? 15.288 -14.557 -1.530 1.00 52.47 131 ALA A O 1
ATOM 1056 N N . GLN A 1 132 ? 14.274 -12.701 -2.246 1.00 63.91 132 GLN A N 1
ATOM 1057 C CA . GLN A 1 132 ? 14.827 -12.700 -3.600 1.00 63.91 132 GLN A CA 1
ATOM 1058 C C . GLN A 1 132 ? 15.881 -11.604 -3.810 1.00 63.91 132 GLN A C 1
ATOM 1060 O O . GLN A 1 132 ? 16.351 -11.449 -4.931 1.00 63.91 132 GLN A O 1
ATOM 1065 N N . PHE A 1 133 ? 16.293 -10.867 -2.767 1.00 69.31 133 PHE A N 1
ATOM 1066 C CA . PHE A 1 133 ? 17.288 -9.791 -2.899 1.00 69.31 133 PHE A CA 1
ATOM 1067 C C . PHE A 1 133 ? 18.610 -10.288 -3.494 1.00 69.31 133 PHE A C 1
ATOM 1069 O O . PHE A 1 133 ? 19.172 -9.644 -4.373 1.00 69.31 133 PHE A O 1
ATOM 1076 N N . LEU A 1 134 ? 19.073 -11.470 -3.075 1.00 74.50 134 LEU A N 1
ATOM 1077 C CA . LEU A 1 134 ? 20.303 -12.056 -3.604 1.00 74.50 134 LEU A CA 1
ATOM 1078 C C . LEU A 1 134 ? 20.148 -12.460 -5.077 1.00 74.50 134 LEU A C 1
ATOM 1080 O O . LEU A 1 134 ? 21.027 -12.191 -5.888 1.00 74.50 134 LEU A O 1
ATOM 1084 N N . ALA A 1 135 ? 19.006 -13.048 -5.448 1.00 75.06 135 ALA A N 1
ATOM 1085 C CA . ALA A 1 135 ? 18.706 -13.359 -6.842 1.00 75.06 135 ALA A CA 1
ATOM 1086 C C . ALA A 1 135 ? 18.625 -12.079 -7.687 1.00 75.06 135 ALA A C 1
ATOM 1088 O O . ALA A 1 135 ? 19.212 -12.029 -8.761 1.00 75.06 135 ALA A O 1
ATOM 1089 N N . TRP A 1 136 ? 17.959 -11.032 -7.196 1.00 75.56 136 TRP A N 1
ATOM 1090 C CA . TRP A 1 136 ? 17.902 -9.722 -7.844 1.00 75.56 136 TRP A CA 1
ATOM 1091 C C . TRP A 1 136 ? 19.295 -9.119 -8.030 1.00 75.56 136 TRP A C 1
ATOM 1093 O O . TRP A 1 136 ? 19.611 -8.674 -9.129 1.00 75.56 136 TRP A O 1
ATOM 1103 N N . PHE A 1 137 ? 20.144 -9.167 -7.000 1.00 81.25 137 PHE A N 1
ATOM 1104 C CA . PHE A 1 137 ? 21.517 -8.676 -7.072 1.00 81.25 137 PHE A CA 1
ATOM 1105 C C . PHE A 1 137 ? 22.295 -9.382 -8.184 1.00 81.25 137 PHE A C 1
ATOM 1107 O O . PHE A 1 137 ? 22.926 -8.719 -9.002 1.00 81.25 137 PHE A O 1
ATOM 1114 N N . TRP A 1 138 ? 22.180 -10.709 -8.283 1.00 83.69 138 TRP A N 1
ATOM 1115 C CA . TRP A 1 138 ? 22.806 -11.473 -9.363 1.00 83.69 138 TRP A CA 1
ATOM 1116 C C . TRP A 1 138 ? 22.228 -11.149 -10.747 1.00 83.69 138 TRP A C 1
ATOM 1118 O O . TRP A 1 138 ? 22.994 -11.048 -11.702 1.00 83.69 138 TRP A O 1
ATOM 1128 N N . HIS A 1 139 ? 20.915 -10.928 -10.875 1.00 81.88 139 HIS A N 1
ATOM 1129 C CA . HIS A 1 139 ? 20.307 -10.500 -12.144 1.00 81.88 139 HIS A CA 1
ATOM 1130 C C . HIS A 1 139 ? 20.789 -9.106 -12.560 1.00 81.88 139 HIS A C 1
ATOM 1132 O O . HIS A 1 139 ? 21.167 -8.899 -13.711 1.00 81.88 139 HIS A O 1
ATOM 1138 N N . TRP A 1 140 ? 20.805 -8.157 -11.622 1.00 84.81 140 TRP A N 1
ATOM 1139 C CA . TRP A 1 140 ? 21.295 -6.804 -11.855 1.00 84.81 140 TRP A CA 1
ATOM 1140 C C . TRP A 1 140 ? 22.778 -6.806 -12.229 1.00 84.81 140 TRP A C 1
ATOM 1142 O O . TRP A 1 140 ? 23.168 -6.150 -13.194 1.00 84.81 140 TRP A O 1
ATOM 1152 N N . LEU A 1 141 ? 23.593 -7.585 -11.516 1.00 88.38 141 LEU A N 1
ATOM 1153 C CA . LEU A 1 141 ? 25.016 -7.724 -11.800 1.00 88.38 141 LEU A CA 1
ATOM 1154 C C . LEU A 1 141 ? 25.246 -8.335 -13.186 1.00 88.38 141 LEU A C 1
ATOM 1156 O O . LEU A 1 141 ? 26.066 -7.824 -13.943 1.00 88.38 141 LEU A O 1
ATOM 1160 N N . ALA A 1 142 ? 24.489 -9.374 -13.552 1.00 89.31 142 ALA A N 1
ATOM 1161 C CA . ALA A 1 142 ? 24.570 -9.994 -14.871 1.00 89.31 142 ALA A CA 1
ATOM 1162 C C . ALA A 1 142 ? 24.192 -9.013 -15.992 1.00 89.31 142 ALA A C 1
ATOM 1164 O O . ALA A 1 142 ? 24.936 -8.867 -16.960 1.00 89.31 142 ALA A O 1
ATOM 1165 N N . PHE A 1 143 ? 23.077 -8.288 -15.856 1.00 89.00 143 PHE A N 1
ATOM 1166 C CA . PHE A 1 143 ? 22.667 -7.280 -16.838 1.00 89.00 143 PHE A CA 1
ATOM 1167 C C . PHE A 1 143 ? 23.659 -6.126 -16.934 1.00 89.00 143 PHE A C 1
ATOM 1169 O O . PHE A 1 143 ? 23.952 -5.673 -18.038 1.00 89.00 143 PHE A O 1
ATOM 1176 N N . THR A 1 144 ? 24.216 -5.693 -15.805 1.00 90.69 144 THR A N 1
ATOM 1177 C CA . THR A 1 144 ? 25.256 -4.662 -15.766 1.00 90.69 144 THR A CA 1
ATOM 1178 C C . THR A 1 144 ? 26.523 -5.135 -16.471 1.00 90.69 144 THR A C 1
ATOM 1180 O O . THR A 1 144 ? 27.079 -4.398 -17.278 1.00 90.69 144 THR A O 1
ATOM 1183 N N . ALA A 1 145 ? 26.962 -6.371 -16.226 1.00 92.56 145 ALA A N 1
ATOM 1184 C CA . ALA A 1 145 ? 28.142 -6.936 -16.872 1.00 92.56 145 ALA A CA 1
ATOM 1185 C C . ALA A 1 145 ? 27.966 -7.026 -18.396 1.00 92.56 145 ALA A C 1
ATOM 1187 O O . ALA A 1 145 ? 28.853 -6.606 -19.139 1.00 92.56 145 ALA A O 1
ATOM 1188 N N . VAL A 1 146 ? 26.804 -7.499 -18.864 1.00 92.75 146 VAL A N 1
ATOM 1189 C CA . VAL A 1 146 ? 26.472 -7.548 -20.299 1.00 92.75 146 VAL A CA 1
ATOM 1190 C C . VAL A 1 146 ? 26.414 -6.144 -20.896 1.00 92.75 146 VAL A C 1
ATOM 1192 O O . VAL A 1 146 ? 26.998 -5.910 -21.952 1.00 92.75 146 VAL A O 1
ATOM 1195 N N . PHE A 1 147 ? 25.765 -5.198 -20.211 1.00 92.12 147 PHE A N 1
ATOM 1196 C CA . PHE A 1 147 ? 25.700 -3.804 -20.641 1.00 92.12 147 PHE A CA 1
ATOM 1197 C C . PHE A 1 147 ? 27.097 -3.203 -20.806 1.00 92.12 147 PHE A C 1
ATOM 1199 O O . PHE A 1 147 ? 27.400 -2.653 -21.859 1.00 92.12 147 PHE A O 1
ATOM 1206 N N . VAL A 1 148 ? 27.955 -3.344 -19.792 1.00 92.94 148 VAL A N 1
ATOM 1207 C CA . VAL A 1 148 ? 29.317 -2.801 -19.804 1.00 92.94 148 VAL A CA 1
ATOM 1208 C C . VAL A 1 148 ? 30.143 -3.437 -20.916 1.00 92.94 148 VAL A C 1
ATOM 1210 O O . VAL A 1 148 ? 30.762 -2.705 -21.680 1.00 92.94 148 VAL A O 1
ATOM 1213 N N . ALA A 1 149 ? 30.115 -4.766 -21.054 1.00 92.75 149 ALA A N 1
ATOM 1214 C CA . ALA A 1 149 ? 30.858 -5.474 -22.096 1.00 92.75 149 ALA A CA 1
ATOM 1215 C C . ALA A 1 149 ? 30.425 -5.058 -23.509 1.00 92.75 149 ALA A C 1
ATOM 1217 O O . ALA A 1 149 ? 31.258 -4.846 -24.388 1.00 92.75 149 ALA A O 1
ATOM 1218 N N . LEU A 1 150 ? 29.118 -4.911 -23.734 1.00 90.94 150 LEU A N 1
ATOM 1219 C CA . LEU A 1 150 ? 28.591 -4.536 -25.040 1.00 90.94 150 LEU A CA 1
ATOM 1220 C C . LEU A 1 150 ? 28.827 -3.041 -25.326 1.00 90.94 150 LEU A C 1
ATOM 1222 O O . LEU A 1 150 ? 29.148 -2.674 -26.453 1.00 90.94 150 LEU A O 1
ATOM 1226 N N . ALA A 1 151 ? 28.736 -2.178 -24.310 1.00 90.38 151 ALA A N 1
ATOM 1227 C CA . ALA A 1 151 ? 28.999 -0.747 -24.437 1.00 90.38 151 ALA A CA 1
ATOM 1228 C C . ALA A 1 151 ? 30.475 -0.461 -24.748 1.00 90.38 151 ALA A C 1
ATOM 1230 O O . ALA A 1 151 ? 30.761 0.350 -25.629 1.00 90.38 151 ALA A O 1
ATOM 1231 N N . THR A 1 152 ? 31.411 -1.149 -24.083 1.00 90.81 152 THR A N 1
ATOM 1232 C CA . THR A 1 152 ? 32.846 -1.027 -24.383 1.00 90.81 152 THR A CA 1
ATOM 1233 C C . THR A 1 152 ? 33.183 -1.581 -25.761 1.00 90.81 152 THR A C 1
ATOM 1235 O O . THR A 1 152 ? 33.949 -0.950 -26.483 1.00 90.81 152 THR A O 1
ATOM 1238 N N . TRP A 1 153 ? 32.573 -2.700 -26.166 1.00 91.56 153 TRP A N 1
ATOM 1239 C CA . TRP A 1 153 ? 32.783 -3.291 -27.490 1.00 91.56 153 TRP A CA 1
ATOM 1240 C C . TRP A 1 153 ? 32.302 -2.391 -28.638 1.00 91.56 153 TRP A C 1
ATOM 1242 O O . TRP A 1 153 ? 32.989 -2.262 -29.647 1.00 91.56 153 TRP A O 1
ATOM 1252 N N . ILE A 1 154 ? 31.154 -1.727 -28.475 1.00 88.38 154 ILE A N 1
ATOM 1253 C CA . ILE A 1 154 ? 30.612 -0.778 -29.466 1.00 88.38 154 ILE A CA 1
ATOM 1254 C C . ILE A 1 154 ? 31.397 0.548 -29.472 1.00 88.38 154 ILE A C 1
ATOM 1256 O O . ILE A 1 154 ? 31.321 1.306 -30.438 1.00 88.38 154 ILE A O 1
ATOM 1260 N N . GLY A 1 155 ? 32.165 0.834 -28.417 1.00 87.50 155 GLY A N 1
ATOM 1261 C CA . GLY A 1 155 ? 32.937 2.070 -28.284 1.00 87.50 155 GLY A CA 1
ATOM 1262 C C . GLY A 1 155 ? 32.140 3.238 -27.701 1.00 87.50 155 GLY A C 1
ATOM 1263 O O . GLY A 1 155 ? 32.416 4.394 -28.024 1.00 87.50 155 GLY A O 1
ATOM 1264 N N . TYR A 1 156 ? 31.147 2.968 -26.846 1.00 87.50 156 TYR A N 1
ATOM 1265 C CA . TYR A 1 156 ? 30.473 4.029 -26.096 1.00 87.50 156 TYR A CA 1
ATOM 1266 C C . TYR A 1 156 ? 31.460 4.773 -25.178 1.00 87.50 156 TYR A C 1
ATOM 1268 O O . TYR A 1 156 ? 32.370 4.153 -24.617 1.00 87.50 156 TYR A O 1
ATOM 1276 N N . PRO A 1 157 ? 31.268 6.090 -24.959 1.00 88.56 157 PRO A N 1
ATOM 1277 C CA . PRO A 1 157 ? 32.082 6.852 -24.022 1.00 88.56 157 PRO A CA 1
ATOM 1278 C C . PRO A 1 157 ? 32.046 6.233 -22.623 1.00 88.56 157 PRO A C 1
ATOM 1280 O O . PRO A 1 157 ? 30.981 5.847 -22.131 1.00 88.56 157 PRO A O 1
ATOM 1283 N N . TRP A 1 158 ? 33.199 6.194 -21.952 1.00 87.75 158 TRP A N 1
ATOM 1284 C CA . TRP A 1 158 ? 33.334 5.593 -20.622 1.00 87.75 158 TRP A CA 1
ATOM 1285 C C . TRP A 1 158 ? 32.367 6.207 -19.596 1.00 87.75 158 TRP A C 1
ATOM 1287 O O . TRP A 1 158 ? 31.892 5.505 -18.705 1.00 87.75 158 TRP A O 1
ATOM 1297 N N . GLN A 1 159 ? 32.015 7.489 -19.760 1.00 88.94 159 GLN A N 1
ATOM 1298 C CA . GLN A 1 159 ? 31.044 8.182 -18.917 1.00 88.94 159 GLN A CA 1
ATOM 1299 C C . GLN A 1 159 ? 29.672 7.502 -18.969 1.00 88.94 159 GLN A C 1
ATOM 1301 O O . GLN A 1 159 ? 29.068 7.285 -17.926 1.00 88.94 159 GLN A O 1
ATOM 1306 N N . VAL A 1 160 ? 29.185 7.120 -20.155 1.00 85.31 160 VAL A N 1
ATOM 1307 C CA . VAL A 1 160 ? 27.881 6.448 -20.312 1.00 85.31 160 VAL A CA 1
ATOM 1308 C C . VAL A 1 160 ? 27.935 5.048 -19.706 1.00 85.31 160 VAL A C 1
ATOM 1310 O O . VAL A 1 160 ? 27.031 4.655 -18.968 1.00 85.31 160 VAL A O 1
ATOM 1313 N N . THR A 1 161 ? 29.025 4.326 -19.968 1.00 87.56 161 THR A N 1
ATOM 1314 C CA . THR A 1 161 ? 29.254 2.961 -19.482 1.00 87.56 161 THR A CA 1
ATOM 1315 C C . THR A 1 161 ? 29.264 2.880 -17.954 1.00 87.56 161 THR A C 1
ATOM 1317 O O . THR A 1 161 ? 28.717 1.935 -17.393 1.00 87.56 161 THR A O 1
ATOM 1320 N N . VAL A 1 162 ? 29.836 3.879 -17.272 1.00 88.69 162 VAL A N 1
ATOM 1321 C CA . VAL A 1 162 ? 29.905 3.932 -15.801 1.00 88.69 162 VAL A CA 1
ATOM 1322 C C . VAL A 1 162 ? 28.651 4.559 -15.186 1.00 88.69 162 VAL A C 1
ATOM 1324 O O . VAL A 1 162 ? 28.132 4.063 -14.187 1.00 88.69 162 VAL A O 1
ATOM 1327 N N . TRP A 1 163 ? 28.132 5.639 -15.773 1.00 86.56 163 TRP A N 1
ATOM 1328 C CA . TRP A 1 163 ? 27.036 6.406 -15.178 1.00 86.56 163 TRP A CA 1
ATOM 1329 C C . TRP A 1 163 ? 25.695 5.673 -15.210 1.00 86.56 163 TRP A C 1
ATOM 1331 O O . TRP A 1 163 ? 24.911 5.785 -14.269 1.00 86.56 163 TRP A O 1
ATOM 1341 N N . MET A 1 164 ? 25.425 4.886 -16.255 1.00 86.81 164 MET A N 1
ATOM 1342 C CA . MET A 1 164 ? 24.144 4.185 -16.400 1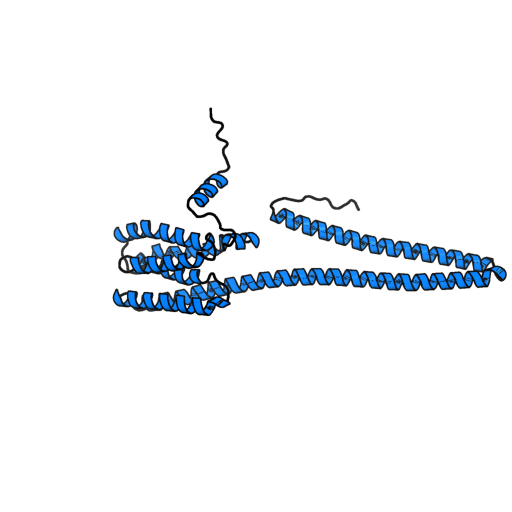.00 86.81 164 MET A CA 1
ATOM 1343 C C . MET A 1 164 ? 23.913 3.107 -15.324 1.00 86.81 164 MET A C 1
ATOM 1345 O O . MET A 1 164 ? 22.835 3.100 -14.718 1.00 86.81 164 MET A O 1
ATOM 1349 N N . PRO A 1 165 ? 24.890 2.239 -14.996 1.00 87.44 165 PRO A N 1
ATOM 1350 C CA . PRO A 1 165 ? 24.790 1.350 -13.840 1.00 87.44 165 PRO A CA 1
ATOM 1351 C C . PRO A 1 165 ? 24.601 2.097 -12.516 1.00 87.44 165 PRO A C 1
ATOM 1353 O O . PRO A 1 165 ? 23.747 1.706 -11.723 1.00 87.44 165 PRO A O 1
ATOM 1356 N N . ILE A 1 166 ? 25.329 3.199 -12.295 1.00 87.62 166 ILE A N 1
ATOM 1357 C CA . ILE A 1 166 ? 25.206 4.009 -11.070 1.00 87.62 166 ILE A CA 1
ATOM 1358 C C . ILE A 1 166 ? 23.787 4.566 -10.937 1.00 87.62 166 ILE A C 1
ATOM 1360 O O . ILE A 1 166 ? 23.145 4.393 -9.903 1.00 87.62 166 ILE A O 1
ATOM 1364 N N . MET A 1 167 ? 23.259 5.173 -12.000 1.00 83.94 167 MET A N 1
ATOM 1365 C CA . MET A 1 167 ? 21.892 5.694 -12.023 1.00 83.94 167 MET A CA 1
ATOM 1366 C C . MET A 1 167 ? 20.853 4.605 -11.779 1.00 83.94 167 MET A C 1
ATOM 1368 O O . MET A 1 167 ? 19.881 4.820 -11.059 1.00 83.94 167 MET A O 1
ATOM 1372 N N . THR A 1 168 ? 21.086 3.409 -12.310 1.00 84.69 168 THR A N 1
ATOM 1373 C CA . THR A 1 168 ? 20.223 2.251 -12.065 1.00 84.69 168 THR A CA 1
ATOM 1374 C C . THR A 1 168 ? 20.197 1.864 -10.584 1.00 84.69 168 THR A C 1
ATOM 1376 O O . THR A 1 168 ? 19.124 1.585 -10.052 1.00 84.69 168 THR A O 1
ATOM 1379 N N . VAL A 1 169 ? 21.345 1.891 -9.897 1.00 83.94 169 VAL A N 1
ATOM 1380 C CA . VAL A 1 169 ? 21.423 1.641 -8.446 1.00 83.94 169 VAL A CA 1
ATOM 1381 C C . VAL A 1 169 ? 20.707 2.734 -7.664 1.00 83.94 169 VAL A C 1
ATOM 1383 O O . VAL A 1 169 ? 19.931 2.416 -6.769 1.00 83.94 169 VAL A O 1
ATOM 1386 N N . ILE A 1 170 ? 20.918 4.007 -8.012 1.00 83.88 170 ILE A N 1
ATOM 1387 C CA . ILE A 1 170 ? 20.275 5.145 -7.339 1.00 83.88 170 ILE A CA 1
ATOM 1388 C C . ILE A 1 170 ? 18.752 5.052 -7.473 1.00 83.88 170 ILE A C 1
ATOM 1390 O O . ILE A 1 170 ? 18.040 5.070 -6.469 1.00 83.88 170 ILE A O 1
ATOM 1394 N N . ILE A 1 171 ? 18.241 4.896 -8.697 1.00 81.62 171 ILE A N 1
ATOM 1395 C CA . ILE A 1 171 ? 16.799 4.788 -8.954 1.00 81.62 171 ILE A CA 1
ATOM 1396 C C . ILE A 1 171 ? 16.240 3.523 -8.293 1.00 81.62 171 ILE A C 1
ATOM 1398 O O . ILE A 1 171 ? 15.195 3.577 -7.646 1.00 81.62 171 ILE A O 1
ATOM 1402 N N . GLY A 1 172 ? 16.951 2.396 -8.390 1.00 78.81 172 GLY A N 1
ATOM 1403 C CA . GLY A 1 172 ? 16.575 1.149 -7.726 1.00 78.81 172 GLY A CA 1
ATOM 1404 C C . GLY A 1 172 ? 16.484 1.293 -6.204 1.00 78.81 172 GLY A C 1
ATOM 1405 O O . GLY A 1 172 ? 15.534 0.791 -5.603 1.00 78.81 172 GLY A O 1
ATOM 1406 N N . ALA A 1 173 ? 17.416 2.023 -5.585 1.00 78.56 173 ALA A N 1
ATOM 1407 C CA . ALA A 1 173 ? 17.413 2.313 -4.156 1.00 78.56 173 ALA A CA 1
ATOM 1408 C C . ALA A 1 173 ? 16.233 3.208 -3.759 1.00 78.56 173 ALA A C 1
ATOM 1410 O O . ALA A 1 173 ? 15.540 2.884 -2.798 1.00 78.56 173 ALA A O 1
ATOM 1411 N N . ILE A 1 174 ? 15.954 4.275 -4.518 1.00 79.88 174 ILE A N 1
ATOM 1412 C CA . ILE A 1 174 ? 14.806 5.168 -4.282 1.00 79.88 174 ILE A CA 1
ATOM 1413 C C . ILE A 1 174 ? 13.493 4.377 -4.330 1.00 79.88 174 ILE A C 1
ATOM 1415 O O . ILE A 1 174 ? 12.715 4.417 -3.378 1.00 79.88 174 ILE A O 1
ATOM 1419 N N . VAL A 1 175 ? 13.280 3.591 -5.391 1.00 76.56 175 VAL A N 1
ATOM 1420 C CA . VAL A 1 175 ? 12.074 2.760 -5.554 1.00 76.56 175 VAL A CA 1
ATOM 1421 C C . VAL A 1 175 ? 11.956 1.725 -4.431 1.00 76.56 175 VAL A C 1
ATOM 1423 O O . VAL A 1 175 ? 10.867 1.475 -3.915 1.00 76.56 175 VAL A O 1
ATOM 1426 N N . ASN A 1 176 ? 13.073 1.128 -4.005 1.00 75.25 176 ASN A N 1
ATOM 1427 C CA . ASN A 1 176 ? 13.082 0.176 -2.896 1.00 75.25 176 ASN A CA 1
ATOM 1428 C C . ASN A 1 176 ? 12.750 0.838 -1.547 1.00 75.25 176 ASN A C 1
ATOM 1430 O O . ASN A 1 176 ? 12.028 0.255 -0.736 1.00 75.25 176 ASN A O 1
ATOM 1434 N N . VAL A 1 177 ? 13.254 2.051 -1.302 1.00 75.81 177 VAL A N 1
ATOM 1435 C CA . VAL A 1 177 ? 12.934 2.834 -0.102 1.00 75.81 177 VAL A CA 1
ATOM 1436 C C . VAL A 1 177 ? 11.452 3.198 -0.082 1.00 75.81 177 VAL A C 1
ATOM 1438 O O . VAL A 1 177 ? 10.810 2.986 0.945 1.00 75.81 177 VAL A O 1
ATOM 1441 N N . GLU A 1 178 ? 10.888 3.653 -1.204 1.00 72.31 178 GLU A N 1
ATOM 1442 C CA . GLU A 1 178 ? 9.459 3.972 -1.305 1.00 72.31 178 GLU A CA 1
ATOM 1443 C C . GLU A 1 178 ? 8.595 2.738 -1.002 1.00 72.31 178 GLU A C 1
ATOM 1445 O O . GLU A 1 178 ? 7.735 2.781 -0.121 1.00 72.31 178 GLU A O 1
ATOM 1450 N N . ARG A 1 179 ? 8.902 1.588 -1.619 1.00 71.06 179 ARG A N 1
ATOM 1451 C CA . ARG A 1 179 ? 8.206 0.316 -1.348 1.00 71.06 179 ARG A CA 1
ATOM 1452 C C . ARG A 1 179 ? 8.335 -0.140 0.107 1.00 71.06 179 ARG A C 1
ATOM 1454 O O . ARG A 1 179 ? 7.377 -0.648 0.687 1.00 71.06 179 ARG A O 1
ATOM 1461 N N . SER A 1 180 ? 9.513 0.025 0.709 1.00 71.38 180 SER A N 1
ATOM 1462 C CA . SER A 1 180 ? 9.761 -0.322 2.114 1.00 71.38 180 SER A CA 1
ATOM 1463 C C . SER A 1 180 ? 8.972 0.579 3.066 1.00 71.38 180 SER A C 1
ATOM 1465 O O . SER A 1 180 ? 8.391 0.088 4.034 1.00 71.38 180 SER A O 1
ATOM 1467 N N . SER A 1 181 ? 8.910 1.882 2.779 1.00 72.25 181 SER A N 1
ATOM 1468 C CA . SER A 1 181 ? 8.096 2.837 3.535 1.00 72.25 181 SER A CA 1
ATOM 1469 C C . SER A 1 181 ? 6.621 2.462 3.469 1.00 72.25 181 SER A C 1
ATOM 1471 O O . SER A 1 181 ? 5.959 2.343 4.494 1.00 72.25 181 SER A O 1
ATOM 1473 N N . GLU A 1 182 ? 6.127 2.152 2.273 1.00 70.56 182 GLU A N 1
ATOM 1474 C CA . GLU A 1 182 ? 4.732 1.780 2.074 1.00 70.56 182 GLU A CA 1
ATOM 1475 C C . GLU A 1 182 ? 4.322 0.500 2.819 1.00 70.56 182 GLU A C 1
ATOM 1477 O O . GLU A 1 182 ? 3.182 0.401 3.276 1.00 70.56 182 GLU A O 1
ATOM 1482 N N . GLN A 1 183 ? 5.224 -0.481 2.941 1.00 71.69 183 GLN A N 1
ATOM 1483 C CA . GLN A 1 183 ? 4.985 -1.693 3.734 1.00 71.69 183 GLN A CA 1
ATOM 1484 C C . GLN A 1 183 ? 4.904 -1.383 5.232 1.00 71.69 183 GLN A C 1
ATOM 1486 O O . GLN A 1 183 ? 4.065 -1.951 5.933 1.00 71.69 183 GLN A O 1
ATOM 1491 N N . LYS A 1 184 ? 5.755 -0.472 5.721 1.00 72.12 184 LYS A N 1
ATOM 1492 C CA . LYS A 1 184 ? 5.732 -0.027 7.121 1.00 72.12 184 LYS A CA 1
ATOM 1493 C C . LYS A 1 184 ? 4.441 0.717 7.447 1.00 72.12 184 LYS A C 1
ATOM 1495 O O . LYS A 1 184 ? 3.866 0.457 8.497 1.00 72.12 184 LYS A O 1
ATOM 1500 N N . ASP A 1 185 ? 3.948 1.555 6.538 1.00 75.19 185 ASP A N 1
ATOM 1501 C CA . ASP A 1 185 ? 2.694 2.291 6.737 1.00 75.19 185 ASP A CA 1
ATOM 1502 C C . ASP A 1 185 ? 1.489 1.353 6.865 1.00 75.19 185 ASP A C 1
ATOM 1504 O O . ASP A 1 185 ? 0.617 1.565 7.706 1.00 75.19 185 ASP A O 1
ATOM 1508 N N . VAL A 1 186 ? 1.440 0.286 6.058 1.00 74.69 186 VAL A N 1
ATOM 1509 C CA . VAL A 1 186 ? 0.383 -0.734 6.161 1.00 74.69 186 VAL A CA 1
ATOM 1510 C C . VAL A 1 186 ? 0.472 -1.475 7.494 1.00 74.69 186 VAL A C 1
ATOM 1512 O O . VAL A 1 186 ? -0.541 -1.624 8.172 1.00 74.69 186 VAL A O 1
ATOM 1515 N N . ALA A 1 187 ? 1.672 -1.898 7.899 1.00 75.31 187 ALA A N 1
ATOM 1516 C CA . ALA A 1 187 ? 1.872 -2.568 9.184 1.00 75.31 187 ALA A CA 1
ATOM 1517 C C . ALA A 1 187 ? 1.491 -1.666 10.372 1.00 75.31 187 ALA A C 1
ATOM 1519 O O . ALA A 1 187 ? 0.879 -2.136 11.330 1.00 75.31 187 ALA A O 1
ATOM 1520 N N . LEU A 1 188 ? 1.802 -0.368 10.292 1.00 76.75 188 LEU A N 1
ATOM 1521 C CA . LEU A 1 188 ? 1.439 0.605 11.317 1.00 76.75 188 LEU A CA 1
ATOM 1522 C C . LEU A 1 188 ? -0.078 0.774 11.423 1.00 76.75 188 LEU A C 1
ATOM 1524 O O . LEU A 1 188 ? -0.602 0.768 12.531 1.00 76.75 188 LEU A O 1
ATOM 1528 N N . ARG A 1 189 ? -0.789 0.877 10.293 1.00 75.81 189 ARG A N 1
ATOM 1529 C CA . ARG A 1 189 ? -2.258 0.979 10.283 1.00 75.81 189 ARG A CA 1
ATOM 1530 C C . ARG A 1 189 ? -2.921 -0.249 10.896 1.00 75.81 189 ARG A C 1
ATOM 1532 O O . ARG A 1 189 ? -3.766 -0.099 11.768 1.00 75.81 189 ARG A O 1
ATOM 1539 N N . LEU A 1 190 ? -2.478 -1.447 10.511 1.00 76.31 190 LEU A N 1
ATOM 1540 C CA . LEU A 1 190 ? -2.984 -2.695 11.094 1.00 76.31 190 LEU A CA 1
ATOM 1541 C C . LEU A 1 190 ? -2.738 -2.756 12.609 1.00 76.31 190 LEU A C 1
ATOM 1543 O O . LEU A 1 190 ? -3.616 -3.172 13.357 1.00 76.31 190 LEU A O 1
ATOM 1547 N N . SER A 1 191 ? -1.570 -2.297 13.067 1.00 80.00 191 SER A N 1
ATOM 1548 C CA . SER A 1 191 ? -1.261 -2.202 14.498 1.00 80.00 191 SER A CA 1
ATOM 1549 C C . SER A 1 191 ? -2.163 -1.194 15.217 1.00 80.00 191 SER A C 1
ATOM 1551 O O . SER A 1 191 ? -2.673 -1.483 16.293 1.00 80.00 191 SER A O 1
ATOM 1553 N N . GLN A 1 192 ? -2.421 -0.029 14.617 1.00 80.00 192 GLN A N 1
ATOM 1554 C CA . GLN A 1 192 ? -3.320 0.976 15.188 1.00 80.00 192 GLN A CA 1
ATOM 1555 C C . GLN A 1 192 ? -4.762 0.473 15.302 1.00 80.00 192 GLN A C 1
ATOM 1557 O O . GLN A 1 192 ? -5.411 0.738 16.313 1.00 80.00 192 GLN A O 1
ATOM 1562 N N . ASP A 1 193 ? -5.254 -0.255 14.300 1.00 78.12 193 ASP A N 1
ATOM 1563 C CA . ASP A 1 193 ? -6.592 -0.847 14.334 1.00 78.12 193 ASP A CA 1
ATOM 1564 C C . ASP A 1 193 ? -6.698 -1.920 15.426 1.00 78.12 193 ASP A C 1
ATOM 1566 O O . ASP A 1 193 ? -7.667 -1.933 16.188 1.00 78.12 193 ASP A O 1
ATOM 1570 N N . GLU A 1 194 ? -5.665 -2.752 15.584 1.00 79.31 194 GLU A N 1
ATOM 1571 C CA . GLU A 1 194 ? -5.615 -3.746 16.659 1.00 79.31 194 GLU A CA 1
ATOM 1572 C C . GLU A 1 194 ? -5.531 -3.084 18.044 1.00 79.31 194 GLU A C 1
ATOM 1574 O O . GLU A 1 194 ? -6.281 -3.444 18.947 1.00 79.31 194 GLU A O 1
ATOM 1579 N N . VAL A 1 195 ? -4.698 -2.050 18.212 1.00 84.31 195 VAL A N 1
ATOM 1580 C CA . VAL A 1 195 ? -4.612 -1.273 19.461 1.00 84.31 195 VAL A CA 1
ATOM 1581 C C . VAL A 1 195 ? -5.958 -0.638 19.806 1.00 84.31 195 VAL A C 1
ATOM 1583 O O . VAL A 1 195 ? -6.379 -0.698 20.959 1.00 84.31 195 VAL A O 1
ATOM 1586 N N . ARG A 1 196 ? -6.669 -0.065 18.826 1.00 79.19 196 ARG A N 1
ATOM 1587 C CA . ARG A 1 196 ? -8.014 0.499 19.037 1.00 79.19 196 ARG A CA 1
ATOM 1588 C C . ARG A 1 196 ? -9.009 -0.565 19.486 1.00 79.19 196 ARG A C 1
ATOM 1590 O O . ARG A 1 196 ? -9.770 -0.327 20.421 1.00 79.19 196 ARG A O 1
ATOM 1597 N N . ARG A 1 197 ? -8.988 -1.739 18.855 1.00 79.88 197 ARG A N 1
ATOM 1598 C CA . ARG A 1 197 ? -9.859 -2.865 19.210 1.00 79.88 197 ARG A CA 1
ATOM 1599 C C . ARG A 1 197 ? -9.573 -3.389 20.618 1.00 79.88 197 ARG A C 1
ATOM 1601 O O . ARG A 1 197 ? -10.509 -3.634 21.383 1.00 79.88 197 ARG A O 1
ATOM 1608 N N . LEU A 1 198 ? -8.297 -3.535 20.971 1.00 87.69 198 LEU A N 1
ATOM 1609 C CA . LEU A 1 198 ? -7.871 -3.955 22.305 1.00 87.69 198 LEU A CA 1
ATOM 1610 C C . LEU A 1 198 ? -8.266 -2.922 23.363 1.00 87.69 198 LEU A C 1
ATOM 1612 O O . LEU A 1 198 ? -8.829 -3.301 24.384 1.00 87.69 198 LEU A O 1
ATOM 1616 N N . ALA A 1 199 ? -8.061 -1.630 23.097 1.00 83.56 199 ALA A N 1
ATOM 1617 C CA . ALA A 1 199 ? -8.473 -0.557 24.000 1.00 83.56 199 ALA A CA 1
ATOM 1618 C C . ALA A 1 199 ? -9.994 -0.551 24.231 1.00 83.56 199 ALA A C 1
ATOM 1620 O O . ALA A 1 199 ? -10.436 -0.471 25.373 1.00 83.56 199 ALA A O 1
ATOM 1621 N N . ALA A 1 200 ? -10.796 -0.708 23.172 1.00 83.69 200 ALA A N 1
ATOM 1622 C CA . ALA A 1 200 ? -12.252 -0.800 23.292 1.00 83.69 200 ALA A CA 1
ATOM 1623 C C . ALA A 1 200 ? -12.695 -2.027 24.111 1.00 83.69 200 ALA A C 1
ATOM 1625 O O . ALA A 1 200 ? -13.615 -1.939 24.920 1.00 83.69 200 ALA A O 1
ATOM 1626 N N . THR A 1 201 ? -12.023 -3.167 23.934 1.00 84.69 201 THR A N 1
ATOM 1627 C CA . THR A 1 201 ? -12.318 -4.396 24.689 1.00 84.69 201 THR A CA 1
ATOM 1628 C C . THR A 1 201 ? -11.944 -4.247 26.165 1.00 84.69 201 THR A C 1
ATOM 1630 O O . THR A 1 201 ? -12.758 -4.555 27.032 1.00 84.69 201 THR A O 1
ATOM 1633 N N . ALA A 1 202 ? -10.759 -3.703 26.454 1.00 87.38 202 ALA A N 1
ATOM 1634 C CA . ALA A 1 202 ? -10.301 -3.436 27.816 1.00 87.38 202 ALA A CA 1
ATOM 1635 C C . ALA A 1 202 ? -11.230 -2.458 28.552 1.00 87.38 202 ALA A C 1
ATOM 1637 O O . ALA A 1 202 ? -11.515 -2.643 29.733 1.00 87.38 202 ALA A O 1
ATOM 1638 N N . GLU A 1 203 ? -11.752 -1.451 27.850 1.00 85.75 203 GLU A N 1
ATOM 1639 C CA . GLU A 1 203 ? -12.716 -0.515 28.424 1.00 85.75 203 GLU A CA 1
ATOM 1640 C C . GLU A 1 203 ? -14.054 -1.195 28.743 1.00 85.75 203 GLU A C 1
ATOM 1642 O O . GLU A 1 203 ? -14.599 -0.994 29.828 1.00 85.75 203 GLU A O 1
ATOM 1647 N N . ARG A 1 204 ? -14.560 -2.077 27.867 1.00 86.88 204 ARG A N 1
ATOM 1648 C CA . ARG A 1 204 ? -15.759 -2.882 28.169 1.00 86.88 204 ARG A CA 1
ATOM 1649 C C . ARG A 1 204 ? -15.553 -3.791 29.385 1.00 86.88 204 ARG A C 1
ATOM 1651 O O . ARG A 1 204 ? -16.458 -3.906 30.208 1.00 86.88 204 ARG A O 1
ATOM 1658 N N . GLU A 1 205 ? -14.381 -4.408 29.528 1.00 87.75 205 GLU A N 1
ATOM 1659 C CA . GLU A 1 205 ? -14.045 -5.219 30.708 1.00 87.75 205 GLU A CA 1
ATOM 1660 C C . GLU A 1 205 ? -13.956 -4.381 31.985 1.00 87.75 205 GLU A C 1
ATOM 1662 O O . GLU A 1 205 ? -14.448 -4.804 33.033 1.00 87.75 205 GLU A O 1
ATOM 1667 N N . ARG A 1 206 ? -13.356 -3.185 31.908 1.00 89.94 206 ARG A N 1
ATOM 1668 C CA . ARG A 1 206 ? -13.304 -2.234 33.024 1.00 89.94 206 ARG A CA 1
ATOM 1669 C C . ARG A 1 206 ? -14.710 -1.857 33.479 1.00 89.94 206 ARG A C 1
ATOM 1671 O O . ARG A 1 206 ? -15.011 -2.012 34.655 1.00 89.94 206 ARG A O 1
ATOM 1678 N N . ILE A 1 207 ? -15.579 -1.461 32.548 1.00 87.06 207 ILE A N 1
ATOM 1679 C CA . ILE A 1 207 ? -16.972 -1.115 32.855 1.00 87.06 207 ILE A CA 1
ATOM 1680 C C . ILE A 1 207 ? -17.712 -2.315 33.461 1.00 87.06 207 ILE A C 1
ATOM 1682 O O . ILE A 1 207 ? -18.443 -2.156 34.433 1.00 87.06 207 ILE A O 1
ATOM 1686 N N . GLY A 1 208 ? -17.509 -3.527 32.934 1.00 88.00 208 GLY A N 1
ATOM 1687 C CA . GLY A 1 208 ? -18.103 -4.742 33.495 1.00 88.00 208 GLY A CA 1
ATOM 1688 C C . GLY A 1 208 ? -17.689 -5.001 34.948 1.00 88.00 208 GLY A C 1
ATOM 1689 O O . GLY A 1 208 ? -18.529 -5.388 35.759 1.00 88.00 208 GLY A O 1
ATOM 1690 N N . ARG A 1 209 ? -16.419 -4.749 35.288 1.00 90.00 209 ARG A N 1
ATOM 1691 C CA . ARG A 1 209 ? -15.902 -4.868 36.658 1.00 90.00 209 ARG A CA 1
ATOM 1692 C C . ARG A 1 209 ? -16.479 -3.796 37.578 1.00 90.00 209 ARG A C 1
ATOM 1694 O O . ARG A 1 209 ? -17.016 -4.145 38.620 1.00 90.00 209 ARG A O 1
ATOM 1701 N N . ASP A 1 210 ? -16.470 -2.536 37.147 1.00 88.50 210 ASP A N 1
ATOM 1702 C CA . ASP A 1 210 ? -17.033 -1.419 37.916 1.00 88.50 210 ASP A CA 1
ATOM 1703 C C . ASP A 1 210 ? -18.532 -1.649 38.208 1.00 88.50 210 ASP A C 1
ATOM 1705 O O . ASP A 1 210 ? -19.010 -1.403 39.316 1.00 88.50 210 ASP A O 1
ATOM 1709 N N . LEU A 1 211 ? -19.276 -2.193 37.235 1.00 88.81 211 LEU A N 1
ATOM 1710 C CA . LEU A 1 211 ? -20.676 -2.585 37.418 1.00 88.81 211 LEU A CA 1
ATOM 1711 C C . LEU A 1 211 ? -20.840 -3.764 38.380 1.00 88.81 211 LEU A C 1
ATOM 1713 O O . LEU A 1 211 ? -21.769 -3.756 39.187 1.00 88.81 211 LEU A O 1
ATOM 1717 N N . HIS A 1 212 ? -19.975 -4.777 38.299 1.00 88.38 212 HIS A N 1
ATOM 1718 C CA . HIS A 1 212 ? -20.008 -5.918 39.210 1.00 88.38 212 HIS A CA 1
ATOM 1719 C C . HIS A 1 212 ? -19.727 -5.499 40.657 1.00 88.38 212 HIS A C 1
ATOM 1721 O O . HIS A 1 212 ? -20.449 -5.925 41.557 1.00 88.38 212 HIS A O 1
ATOM 1727 N N . ASP A 1 213 ? -18.740 -4.631 40.872 1.00 91.38 213 ASP A N 1
ATOM 1728 C CA . ASP A 1 213 ? -18.362 -4.144 42.199 1.00 91.38 213 ASP A CA 1
ATOM 1729 C C . ASP A 1 213 ? -19.479 -3.287 42.813 1.00 91.38 213 ASP A C 1
ATOM 1731 O O . ASP A 1 213 ? -19.863 -3.498 43.969 1.00 91.38 213 ASP A O 1
ATOM 1735 N N . LEU A 1 214 ? -20.075 -2.382 42.022 1.00 87.31 214 LEU A N 1
ATOM 1736 C CA . LEU A 1 214 ? -21.229 -1.585 42.446 1.00 87.31 214 LEU A CA 1
ATOM 1737 C C . LEU A 1 214 ? -22.403 -2.492 42.826 1.00 87.31 214 LEU A C 1
ATOM 1739 O O . LEU A 1 214 ? -22.936 -2.387 43.931 1.00 87.31 214 LEU A O 1
ATOM 1743 N N . LEU A 1 215 ? -22.766 -3.435 41.952 1.00 89.12 215 LEU A N 1
ATOM 1744 C CA . LEU A 1 215 ? -23.839 -4.391 42.216 1.00 89.12 215 LEU A CA 1
ATOM 1745 C C . LEU A 1 215 ? -23.568 -5.231 43.467 1.00 89.12 215 LEU A C 1
ATOM 1747 O O . LEU A 1 215 ? -24.468 -5.407 44.288 1.00 89.12 215 LEU A O 1
ATOM 1751 N N . GLY A 1 216 ? -22.341 -5.727 43.634 1.00 90.19 216 GLY A N 1
ATOM 1752 C CA . GLY A 1 216 ? -21.934 -6.543 44.775 1.00 90.19 216 GLY A CA 1
ATOM 1753 C C . GLY A 1 216 ? -22.071 -5.799 46.103 1.00 90.19 216 GLY A C 1
ATOM 1754 O O . GLY A 1 216 ? -22.642 -6.332 47.061 1.00 90.19 216 GLY A O 1
ATOM 1755 N N . HIS A 1 217 ? -21.624 -4.543 46.159 1.00 89.81 217 HIS A N 1
ATOM 1756 C CA . HIS A 1 217 ? -21.809 -3.694 47.334 1.00 89.81 217 HIS A CA 1
ATOM 1757 C C . HIS A 1 217 ? -23.278 -3.383 47.608 1.00 89.81 217 HIS A C 1
ATOM 1759 O O . HIS A 1 217 ? -23.729 -3.519 48.749 1.00 89.81 217 HIS A O 1
ATOM 1765 N N . THR A 1 218 ? -24.052 -3.018 46.585 1.00 91.69 218 THR A N 1
ATOM 1766 C CA . THR A 1 218 ? -25.460 -2.672 46.784 1.00 91.69 218 THR A CA 1
ATOM 1767 C C . THR A 1 218 ? -26.296 -3.876 47.221 1.00 91.69 218 THR A C 1
ATOM 1769 O O . THR A 1 218 ? -27.098 -3.758 48.146 1.00 91.69 218 THR A O 1
ATOM 1772 N N . LEU A 1 219 ? -26.071 -5.056 46.634 1.00 92.44 219 LEU A N 1
ATOM 1773 C CA . LEU A 1 219 ? -26.730 -6.304 47.039 1.00 92.44 219 LEU A CA 1
ATOM 1774 C C . LEU A 1 219 ? -26.382 -6.694 48.480 1.00 92.44 219 LEU A C 1
ATOM 1776 O O . LEU A 1 219 ? -27.257 -7.133 49.231 1.00 92.44 219 LEU A O 1
ATOM 1780 N N . SER A 1 220 ? -25.131 -6.485 48.892 1.00 93.81 220 SER A N 1
ATOM 1781 C CA . SER A 1 220 ? -24.704 -6.721 50.275 1.00 93.81 220 SER A CA 1
ATOM 1782 C C . SER A 1 220 ? -25.430 -5.791 51.254 1.00 93.81 220 SER A C 1
ATOM 1784 O O . SER A 1 220 ? -25.930 -6.251 52.280 1.00 93.81 220 SER A O 1
ATOM 1786 N N . LEU A 1 221 ? -25.566 -4.501 50.917 1.00 93.25 221 LEU A N 1
ATOM 1787 C CA . LEU A 1 221 ? -26.298 -3.524 51.733 1.00 93.25 221 LEU A CA 1
ATOM 1788 C C . LEU A 1 221 ? -27.790 -3.865 51.832 1.00 93.25 221 LEU A C 1
ATOM 1790 O O . LEU A 1 221 ? -28.353 -3.822 52.925 1.00 93.25 221 LEU A O 1
ATOM 1794 N N . ILE A 1 222 ? -28.418 -4.247 50.715 1.00 93.25 222 ILE A N 1
ATOM 1795 C CA . ILE A 1 222 ? -29.818 -4.698 50.690 1.00 93.25 222 ILE A CA 1
ATOM 1796 C C . ILE A 1 222 ? -29.995 -5.903 51.616 1.00 93.25 222 ILE A C 1
ATOM 1798 O O . ILE A 1 222 ? -30.908 -5.913 52.437 1.00 93.25 222 ILE A O 1
ATOM 1802 N N . THR A 1 223 ? -29.097 -6.887 51.536 1.00 94.00 223 THR A N 1
ATOM 1803 C CA . THR A 1 223 ? -29.147 -8.086 52.387 1.00 94.00 223 THR A CA 1
ATOM 1804 C C . THR A 1 223 ? -29.054 -7.719 53.870 1.00 94.00 223 THR A C 1
ATOM 1806 O O . THR A 1 223 ? -29.876 -8.169 54.666 1.00 94.00 223 THR A O 1
ATOM 1809 N N . LEU A 1 224 ? -28.126 -6.830 54.236 1.00 94.56 224 LEU A N 1
ATOM 1810 C CA . LEU A 1 224 ? -27.977 -6.311 55.600 1.00 94.56 224 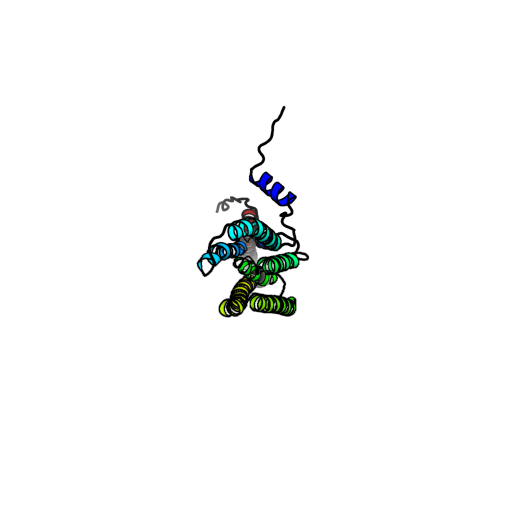LEU A CA 1
ATOM 1811 C C . LEU A 1 224 ? -29.233 -5.581 56.107 1.00 94.56 224 LEU A C 1
ATOM 1813 O O . LEU A 1 224 ? -29.653 -5.816 57.243 1.00 94.56 224 LEU A O 1
ATOM 1817 N N . LYS A 1 225 ? -29.862 -4.729 55.284 1.00 92.00 225 LYS A N 1
ATOM 1818 C CA . LYS A 1 225 ? -31.109 -4.039 55.664 1.00 92.00 225 LYS A CA 1
ATOM 1819 C C . LYS A 1 225 ? -32.289 -4.998 55.799 1.00 92.00 225 LYS A C 1
ATOM 1821 O O . LYS A 1 225 ? -33.053 -4.887 56.754 1.00 92.00 225 LYS A O 1
ATOM 1826 N N . LEU A 1 226 ? -32.401 -5.998 54.923 1.00 94.88 226 LEU A N 1
ATOM 1827 C CA . LEU A 1 226 ? -33.418 -7.049 55.042 1.00 94.88 226 LEU A CA 1
ATOM 1828 C C . LEU A 1 226 ? -33.221 -7.902 56.307 1.00 94.88 226 LEU A C 1
ATOM 1830 O O . LEU A 1 226 ? -34.191 -8.234 56.990 1.00 94.88 226 LEU A O 1
ATOM 1834 N N . GLU A 1 227 ? -31.977 -8.223 56.673 1.00 94.06 227 GLU A N 1
ATOM 1835 C CA . GLU A 1 227 ? -31.676 -8.910 57.933 1.00 94.06 227 GLU A CA 1
ATOM 1836 C C . GLU A 1 227 ? -32.053 -8.077 59.164 1.00 94.06 227 GLU A C 1
ATOM 1838 O O . GLU A 1 227 ? -32.589 -8.627 60.133 1.00 94.06 227 GLU A O 1
ATOM 1843 N N . LEU A 1 228 ? -31.792 -6.766 59.134 1.00 93.44 228 LEU A N 1
ATOM 1844 C CA . LEU A 1 228 ? -32.173 -5.839 60.199 1.00 93.44 228 LEU A CA 1
ATOM 1845 C C . LEU A 1 228 ? -33.697 -5.713 60.312 1.00 93.44 228 LEU A C 1
ATOM 1847 O O . LEU A 1 228 ? -34.236 -5.857 61.410 1.00 93.44 228 LEU A O 1
ATOM 1851 N N . ALA A 1 229 ? -34.397 -5.543 59.187 1.00 94.25 229 ALA A N 1
ATOM 1852 C CA . ALA A 1 229 ? -35.856 -5.508 59.140 1.00 94.25 229 ALA A CA 1
ATOM 1853 C C . ALA A 1 229 ? -36.467 -6.776 59.755 1.00 94.25 229 ALA A C 1
ATOM 1855 O O . ALA A 1 229 ? -37.389 -6.682 60.568 1.00 94.25 229 ALA A O 1
ATOM 1856 N N . ARG A 1 230 ? -35.902 -7.955 59.446 1.00 93.50 230 ARG A N 1
ATOM 1857 C CA . ARG A 1 230 ? -36.318 -9.239 60.032 1.00 93.50 230 ARG A CA 1
ATOM 1858 C C . ARG A 1 230 ? -36.117 -9.277 61.549 1.00 93.50 230 ARG A C 1
ATOM 1860 O O . ARG A 1 230 ? -37.003 -9.742 62.256 1.00 93.50 230 ARG A O 1
ATOM 1867 N N . LYS A 1 231 ? -34.984 -8.783 62.062 1.00 93.25 231 LYS A N 1
ATOM 1868 C CA . LYS A 1 231 ? -34.711 -8.724 63.514 1.00 93.25 231 LYS A CA 1
ATOM 1869 C C . LYS A 1 231 ? -35.633 -7.750 64.257 1.00 93.25 231 LYS A C 1
ATOM 1871 O O . LYS A 1 231 ? -35.927 -7.978 65.426 1.00 93.25 231 LYS A O 1
ATOM 1876 N N . LEU A 1 232 ? -36.070 -6.674 63.600 1.00 93.25 232 LEU A N 1
ATOM 1877 C CA . LEU A 1 232 ? -36.956 -5.660 64.181 1.00 93.25 232 LEU A CA 1
ATOM 1878 C C . LEU A 1 232 ? -38.444 -6.020 64.078 1.00 93.25 232 LEU A C 1
ATOM 1880 O O . LEU A 1 232 ? -39.238 -5.442 64.806 1.00 93.25 232 LEU A O 1
ATOM 1884 N N . HIS A 1 233 ? -38.830 -6.976 63.231 1.00 92.50 233 HIS A N 1
ATOM 1885 C CA . HIS A 1 233 ? -40.231 -7.252 62.892 1.00 92.50 233 HIS A CA 1
ATOM 1886 C C . HIS A 1 233 ? -41.157 -7.451 64.104 1.00 92.50 233 HIS A C 1
ATOM 1888 O O . HIS A 1 233 ? -42.242 -6.881 64.149 1.00 92.50 233 HIS A O 1
ATOM 1894 N N . GLU A 1 234 ? -40.713 -8.211 65.108 1.00 89.75 234 GLU A N 1
ATOM 1895 C CA . GLU A 1 234 ? -41.507 -8.490 66.314 1.00 89.75 234 GLU A CA 1
ATOM 1896 C C . GLU A 1 234 ? -41.333 -7.432 67.415 1.00 89.75 234 GLU A C 1
ATOM 1898 O O . GLU A 1 234 ? -42.194 -7.283 68.279 1.00 89.75 234 GLU A O 1
ATOM 1903 N N . ARG A 1 235 ? -40.208 -6.705 67.409 1.00 92.88 235 ARG A N 1
ATOM 1904 C CA . ARG A 1 235 ? -39.769 -5.861 68.533 1.00 92.88 235 ARG A CA 1
ATOM 1905 C C . ARG A 1 235 ? -39.988 -4.365 68.293 1.00 92.88 235 ARG A C 1
ATOM 1907 O O . ARG A 1 235 ? -40.179 -3.623 69.249 1.00 92.88 235 ARG A O 1
ATOM 1914 N N . ASP A 1 236 ? -39.952 -3.942 67.033 1.00 93.69 236 ASP A N 1
ATOM 1915 C CA . ASP A 1 236 ? -40.153 -2.569 66.565 1.00 93.69 236 ASP A CA 1
ATOM 1916 C C . ASP A 1 236 ? -40.682 -2.569 65.108 1.00 93.69 236 ASP A C 1
ATOM 1918 O O . ASP A 1 236 ? -39.930 -2.348 64.147 1.00 93.69 236 ASP A O 1
ATOM 1922 N N . PRO A 1 237 ? -41.987 -2.857 64.918 1.00 91.75 237 PRO A N 1
ATOM 1923 C CA . PRO A 1 237 ? -42.601 -2.944 63.593 1.00 91.75 237 PRO A CA 1
ATOM 1924 C C . PRO A 1 237 ? -42.469 -1.666 62.739 1.00 91.75 237 PRO A C 1
ATOM 1926 O O . PRO A 1 237 ? -42.200 -1.795 61.542 1.00 91.75 237 PRO A O 1
ATOM 1929 N N . PRO A 1 238 ? -42.603 -0.439 63.293 1.00 93.44 238 PRO A N 1
ATOM 1930 C CA . PRO A 1 238 ? -42.396 0.789 62.526 1.00 93.44 238 PRO A CA 1
ATOM 1931 C C . PRO A 1 238 ? -40.993 0.893 61.917 1.00 93.44 238 PRO A C 1
ATOM 1933 O O . PRO A 1 238 ? -40.866 1.219 60.737 1.00 93.44 238 PRO A O 1
ATOM 1936 N N . ASN A 1 239 ? -39.934 0.592 62.679 1.00 90.25 239 ASN A N 1
ATOM 1937 C CA . ASN A 1 239 ? -38.572 0.626 62.137 1.00 90.25 239 ASN A CA 1
ATOM 1938 C C . ASN A 1 239 ? -38.288 -0.551 61.188 1.00 90.25 239 ASN A C 1
ATOM 1940 O O . ASN A 1 239 ? -37.566 -0.369 60.211 1.00 90.25 239 ASN A O 1
ATOM 1944 N N . SER A 1 240 ? -38.903 -1.721 61.401 1.00 94.38 240 SER A N 1
ATOM 1945 C CA . SER A 1 240 ? -38.853 -2.840 60.444 1.00 94.38 240 SER A CA 1
ATOM 1946 C C . SER A 1 240 ? -39.383 -2.439 59.058 1.00 94.38 240 SER A C 1
ATOM 1948 O O . SER A 1 240 ? -38.722 -2.687 58.047 1.00 94.38 240 SER A O 1
ATOM 1950 N N . LEU A 1 241 ? -40.533 -1.755 59.010 1.00 93.88 241 LEU A N 1
ATOM 1951 C CA . LEU A 1 241 ? -41.117 -1.233 57.768 1.00 93.88 241 LEU A CA 1
ATOM 1952 C C . LEU A 1 241 ? -40.203 -0.213 57.077 1.00 93.88 241 LEU A C 1
ATOM 1954 O O . LEU A 1 241 ? -40.012 -0.291 55.865 1.00 93.88 241 LEU A O 1
ATOM 1958 N N . ARG A 1 242 ? -39.581 0.697 57.838 1.00 94.06 242 ARG A N 1
ATOM 1959 C CA . ARG A 1 242 ? -38.638 1.685 57.283 1.00 94.06 242 ARG A CA 1
ATOM 1960 C C . ARG A 1 242 ? -37.429 1.031 56.615 1.00 94.06 242 ARG A C 1
ATOM 1962 O O . ARG A 1 242 ? -37.043 1.446 55.526 1.00 94.06 242 ARG A O 1
ATOM 1969 N N . GLU A 1 243 ? -36.850 0.005 57.234 1.00 93.06 243 GLU A N 1
ATOM 1970 C CA . GLU A 1 243 ? -35.707 -0.724 56.668 1.00 93.06 243 GLU A CA 1
ATOM 1971 C C . GLU A 1 243 ? -36.075 -1.481 55.379 1.00 93.06 243 GLU A C 1
ATOM 1973 O O . GLU A 1 243 ? -35.284 -1.511 54.433 1.00 93.06 243 GLU A O 1
ATOM 1978 N N . LEU A 1 244 ? -37.294 -2.031 55.299 1.00 93.88 244 LEU A N 1
ATOM 1979 C CA . LEU A 1 244 ? -37.845 -2.646 54.083 1.00 93.88 244 LEU A CA 1
ATOM 1980 C C . LEU A 1 244 ? -38.015 -1.633 52.941 1.00 93.88 244 LEU A C 1
ATOM 1982 O O . LEU A 1 244 ? -37.560 -1.889 51.824 1.00 93.88 244 LEU A O 1
ATOM 1986 N N . GLU A 1 245 ? -38.620 -0.475 53.214 1.00 94.56 245 GLU A N 1
ATOM 1987 C CA . GLU A 1 245 ? -38.784 0.600 52.223 1.00 94.56 245 GLU A CA 1
ATOM 1988 C C . GLU A 1 245 ? -37.434 1.122 51.714 1.00 94.56 245 GLU A C 1
ATOM 1990 O O . GLU A 1 245 ? -37.276 1.485 50.545 1.00 94.56 245 GLU A O 1
ATOM 1995 N N . GLU A 1 246 ? -36.434 1.181 52.590 1.00 92.31 246 GLU A N 1
ATOM 1996 C CA . GLU A 1 246 ? -35.100 1.646 52.236 1.00 92.31 246 GLU A CA 1
ATOM 1997 C C . GLU A 1 246 ? -34.338 0.612 51.399 1.00 92.31 246 GLU A C 1
ATOM 1999 O O . GLU A 1 246 ? -33.722 0.981 50.398 1.00 92.31 246 GLU A O 1
ATOM 2004 N N . ALA A 1 247 ? -34.462 -0.680 51.721 1.00 93.12 247 ALA A N 1
ATOM 2005 C CA . ALA A 1 247 ? -33.948 -1.766 50.888 1.00 93.12 247 ALA A CA 1
ATOM 2006 C C . ALA A 1 247 ? -34.577 -1.761 49.481 1.00 93.12 247 ALA A C 1
ATOM 2008 O O . ALA A 1 247 ? -33.857 -1.873 48.486 1.00 93.12 247 ALA A O 1
ATOM 2009 N N . GLU A 1 248 ? -35.897 -1.563 49.373 1.00 92.44 248 GLU A N 1
ATOM 2010 C CA . GLU A 1 248 ? -36.585 -1.451 48.079 1.00 92.44 248 GLU A CA 1
ATOM 2011 C C . GLU A 1 248 ? -36.075 -0.250 47.270 1.00 92.44 248 GLU A C 1
ATOM 2013 O O . GLU A 1 248 ? -35.784 -0.366 46.075 1.00 92.44 248 GLU A O 1
ATOM 2018 N N . ARG A 1 249 ? -35.931 0.910 47.918 1.00 93.69 249 ARG A N 1
ATOM 2019 C CA . ARG A 1 249 ? -35.437 2.137 47.282 1.00 93.69 249 ARG A CA 1
ATOM 2020 C C . ARG A 1 249 ? -34.029 1.957 46.725 1.00 93.69 249 ARG A C 1
ATOM 2022 O O . ARG A 1 249 ? -33.779 2.322 45.577 1.00 93.69 249 ARG A O 1
ATOM 2029 N N . VAL A 1 250 ? -33.134 1.365 47.515 1.00 90.94 250 VAL A N 1
ATOM 2030 C CA . VAL A 1 250 ? -31.755 1.072 47.110 1.00 90.94 250 VAL A CA 1
ATOM 2031 C C . VAL A 1 250 ? -31.730 0.088 45.934 1.00 90.94 250 VAL A C 1
ATOM 2033 O O . VAL A 1 250 ? -31.014 0.323 44.961 1.00 90.94 250 VAL A O 1
ATOM 2036 N N . ALA A 1 251 ? -32.556 -0.963 45.960 1.00 89.81 251 ALA A N 1
ATOM 2037 C CA . ALA A 1 251 ? -32.656 -1.926 44.862 1.00 89.81 251 ALA A CA 1
ATOM 2038 C C . ALA A 1 251 ? -33.135 -1.279 43.551 1.00 89.81 251 ALA A C 1
ATOM 2040 O O . ALA A 1 251 ? -32.548 -1.503 42.490 1.00 89.81 251 ALA A O 1
ATOM 2041 N N . ARG A 1 252 ? -34.176 -0.436 43.617 1.00 91.50 252 ARG A N 1
ATOM 2042 C CA . ARG A 1 252 ? -34.691 0.297 42.448 1.00 91.50 252 ARG A CA 1
ATOM 2043 C C . ARG A 1 252 ? -33.653 1.266 41.880 1.00 91.50 252 ARG A C 1
ATOM 2045 O O . ARG A 1 252 ? -33.525 1.354 40.660 1.00 91.50 252 ARG A O 1
ATOM 2052 N N . HIS A 1 253 ? -32.909 1.959 42.743 1.00 89.12 253 HIS A N 1
ATOM 2053 C CA . HIS A 1 253 ? -31.842 2.871 42.328 1.00 89.12 253 HIS A CA 1
ATOM 2054 C C . HIS A 1 253 ? -30.709 2.130 41.604 1.00 89.12 253 HIS A C 1
ATOM 2056 O O . HIS A 1 253 ? -30.359 2.492 40.483 1.00 89.12 253 HIS A O 1
ATOM 2062 N N . ALA A 1 254 ? -30.203 1.042 42.189 1.00 87.00 254 ALA A N 1
ATOM 2063 C CA . ALA A 1 254 ? -29.136 0.236 41.595 1.00 87.00 254 ALA A CA 1
ATOM 2064 C C . ALA A 1 254 ? -29.525 -0.326 40.219 1.00 87.00 254 ALA A C 1
ATOM 2066 O O . ALA A 1 254 ? -28.739 -0.292 39.272 1.00 87.00 254 ALA A O 1
ATOM 2067 N N . LEU A 1 255 ? -30.770 -0.796 40.076 1.00 88.62 255 LEU A N 1
ATOM 2068 C CA . LEU A 1 255 ? -31.280 -1.288 38.797 1.00 88.62 255 LEU A CA 1
ATOM 2069 C C . LEU A 1 255 ? -31.317 -0.182 37.729 1.00 88.62 255 LEU A C 1
ATOM 2071 O O . LEU A 1 255 ? -31.023 -0.446 36.561 1.00 88.62 255 LEU A O 1
ATOM 2075 N N . ALA A 1 256 ? -31.668 1.050 38.112 1.00 87.88 256 ALA A N 1
ATOM 2076 C CA . ALA A 1 256 ? -31.675 2.195 37.205 1.00 87.88 256 ALA A CA 1
ATOM 2077 C C . ALA A 1 256 ? -30.255 2.580 36.752 1.00 87.88 256 ALA A C 1
ATOM 2079 O O . ALA A 1 256 ? -30.046 2.807 35.558 1.00 87.88 256 ALA A O 1
ATOM 2080 N N . GLU A 1 257 ? -29.278 2.586 37.664 1.00 85.81 257 GLU A N 1
ATOM 2081 C CA . GLU A 1 257 ? -27.870 2.865 37.345 1.00 85.81 257 GLU A CA 1
ATOM 2082 C C . GLU A 1 257 ? -27.280 1.833 36.380 1.00 85.81 257 GLU A C 1
ATOM 2084 O O . GLU A 1 257 ? -26.699 2.201 35.357 1.00 85.81 257 GLU A O 1
ATOM 2089 N N . VAL A 1 258 ? -27.511 0.540 36.630 1.00 87.12 258 VAL A N 1
ATOM 2090 C CA . VAL A 1 258 ? -27.064 -0.532 35.727 1.00 87.12 258 VAL A CA 1
ATOM 2091 C C . VAL A 1 258 ? -27.720 -0.402 34.358 1.00 87.12 258 VAL A C 1
ATOM 2093 O O . VAL A 1 258 ? -27.047 -0.521 33.333 1.00 87.12 258 VAL A O 1
ATOM 2096 N N . ARG A 1 259 ? -29.028 -0.123 34.313 1.00 86.44 259 ARG A N 1
ATOM 2097 C CA . ARG A 1 259 ? -29.746 0.043 33.044 1.00 86.44 259 ARG A CA 1
ATOM 2098 C C . ARG A 1 259 ? -29.183 1.207 32.235 1.00 86.44 259 ARG A C 1
ATOM 2100 O O . ARG A 1 259 ? -28.978 1.040 31.035 1.00 86.44 259 ARG A O 1
ATOM 2107 N N . SER A 1 260 ? -28.901 2.333 32.892 1.00 84.19 260 SER A N 1
ATOM 2108 C CA . SER A 1 260 ? -28.279 3.510 32.282 1.00 84.19 260 SER A CA 1
ATOM 2109 C C . SER A 1 260 ? -26.898 3.180 31.701 1.00 84.19 260 SER A C 1
ATOM 2111 O O . SER A 1 260 ? -26.650 3.409 30.512 1.00 84.19 260 SER A O 1
ATOM 2113 N N . ALA A 1 261 ? -26.034 2.533 32.487 1.00 82.44 261 ALA A N 1
ATOM 2114 C CA . ALA A 1 261 ? -24.693 2.149 32.054 1.00 82.44 261 ALA A CA 1
ATOM 2115 C C . ALA A 1 261 ? -24.715 1.185 30.854 1.00 82.44 261 ALA A C 1
ATOM 2117 O O . ALA A 1 261 ? -24.033 1.419 29.855 1.00 82.44 261 ALA A O 1
ATOM 2118 N N . VAL A 1 262 ? -25.559 0.148 30.893 1.00 83.06 262 VAL A N 1
ATOM 2119 C CA . VAL A 1 262 ? -25.711 -0.812 29.785 1.00 83.06 262 VAL A CA 1
ATOM 2120 C C . VAL A 1 262 ? -26.252 -0.132 28.523 1.00 83.06 262 VAL A C 1
ATOM 2122 O O . VAL A 1 262 ? -25.783 -0.417 27.419 1.00 83.06 262 VAL A O 1
ATOM 2125 N N . THR A 1 263 ? -27.209 0.796 28.652 1.00 82.62 263 THR A N 1
ATOM 2126 C CA . THR A 1 263 ? -27.707 1.561 27.495 1.00 82.62 263 THR A CA 1
ATOM 2127 C C . THR A 1 263 ? -26.639 2.470 26.888 1.00 82.62 263 THR A C 1
ATOM 2129 O O . THR A 1 263 ? -26.565 2.564 25.664 1.00 82.62 263 THR A O 1
ATOM 2132 N N . GLY A 1 264 ? -25.768 3.067 27.709 1.00 78.88 264 GLY A N 1
ATOM 2133 C CA . GLY A 1 264 ? -24.634 3.867 27.243 1.00 78.88 264 GLY A CA 1
ATOM 2134 C C . GLY A 1 264 ? -23.650 3.058 26.393 1.00 78.88 264 GLY A C 1
ATOM 2135 O O . GLY A 1 264 ? -23.310 3.478 25.287 1.00 78.88 264 GLY A O 1
ATOM 2136 N N . ILE A 1 265 ? -23.271 1.859 26.854 1.00 76.06 265 ILE A N 1
ATOM 2137 C CA . ILE A 1 265 ? -22.388 0.940 26.110 1.00 76.06 265 ILE A CA 1
ATOM 2138 C C . ILE A 1 265 ? -23.021 0.553 24.768 1.00 76.06 265 ILE A C 1
ATOM 2140 O O . ILE A 1 265 ? -22.372 0.624 23.726 1.00 76.06 265 ILE A O 1
ATOM 2144 N N . ARG A 1 266 ? -24.312 0.194 24.771 1.00 75.25 266 ARG A N 1
ATOM 2145 C CA . ARG A 1 266 ? -25.015 -0.236 23.555 1.00 75.25 266 ARG A CA 1
ATOM 2146 C C . ARG A 1 266 ? -25.106 0.874 22.504 1.00 75.25 266 ARG A C 1
ATOM 2148 O O . ARG A 1 266 ? -24.993 0.598 21.312 1.00 75.25 266 ARG A O 1
ATOM 2155 N N . ASN A 1 267 ? -25.307 2.119 22.933 1.00 77.25 267 ASN A N 1
ATOM 2156 C CA . ASN A 1 267 ? -25.357 3.268 22.029 1.00 77.25 267 ASN A CA 1
ATOM 2157 C C . ASN A 1 267 ? -23.978 3.581 21.428 1.00 77.25 267 ASN A C 1
ATOM 2159 O O . ASN A 1 267 ? -23.892 3.882 20.237 1.00 77.25 267 ASN A O 1
ATOM 2163 N N . ALA A 1 268 ? -22.907 3.470 22.220 1.00 72.69 268 ALA A N 1
ATOM 2164 C CA . ALA A 1 268 ? -21.538 3.636 21.735 1.00 72.69 268 ALA A CA 1
ATOM 2165 C C . ALA A 1 268 ? -21.162 2.561 20.697 1.00 72.69 268 ALA A C 1
ATOM 2167 O O . ALA A 1 268 ? -20.593 2.887 19.654 1.00 72.69 268 ALA A O 1
ATOM 2168 N N . ASP A 1 269 ? -21.554 1.307 20.936 1.00 77.19 269 ASP A N 1
ATOM 2169 C CA . ASP A 1 269 ? -21.344 0.202 19.995 1.00 77.19 269 ASP A CA 1
ATOM 2170 C C . ASP A 1 269 ? -22.085 0.420 18.672 1.00 77.19 269 ASP A C 1
ATOM 2172 O O . ASP A 1 269 ? -21.500 0.265 17.601 1.00 77.19 269 ASP A O 1
ATOM 2176 N N . LEU A 1 270 ? -23.349 0.853 18.724 1.00 79.19 270 LEU A N 1
ATOM 2177 C CA . LEU A 1 270 ? -24.132 1.142 17.521 1.00 79.19 270 LEU A CA 1
ATOM 2178 C C . LEU A 1 270 ? -23.509 2.274 16.689 1.00 79.19 270 LEU A C 1
ATOM 2180 O O . LEU A 1 270 ? -23.465 2.189 15.462 1.00 79.19 270 LEU A O 1
ATOM 2184 N N . ALA A 1 271 ? -23.011 3.326 17.344 1.00 76.31 271 ALA A N 1
ATOM 2185 C CA . ALA A 1 271 ? -22.335 4.430 16.670 1.00 76.31 271 ALA A CA 1
ATOM 2186 C C . ALA A 1 271 ? -21.029 3.978 15.990 1.00 76.31 271 ALA A C 1
ATOM 2188 O O . ALA A 1 271 ? -20.748 4.390 14.861 1.00 76.31 271 ALA A O 1
ATOM 2189 N N . ALA A 1 272 ? -20.254 3.106 16.643 1.00 74.38 272 ALA A N 1
ATOM 2190 C CA . ALA A 1 272 ? -19.033 2.534 16.080 1.00 74.38 272 ALA A CA 1
ATOM 2191 C C . ALA A 1 272 ? -19.313 1.618 14.871 1.00 74.38 272 ALA A C 1
ATOM 2193 O O . ALA A 1 272 ? -18.604 1.688 13.861 1.00 74.38 272 ALA A O 1
ATOM 2194 N N . GLU A 1 273 ? -20.371 0.807 14.937 1.00 79.25 273 GLU A N 1
ATOM 2195 C CA . GLU A 1 273 ? -20.825 -0.038 13.824 1.00 79.25 273 GLU A CA 1
ATOM 2196 C C . GLU A 1 273 ? -21.324 0.801 12.637 1.00 79.25 273 GLU A C 1
ATOM 2198 O O . GLU A 1 273 ? -20.942 0.547 11.495 1.00 79.25 273 GLU A O 1
ATOM 2203 N N . LEU A 1 274 ? -22.094 1.868 12.883 1.00 83.38 274 LEU A N 1
ATOM 2204 C CA . LEU A 1 274 ? -22.536 2.806 11.840 1.00 83.38 274 LEU A CA 1
ATOM 2205 C C . LEU A 1 274 ? -21.359 3.504 11.146 1.00 83.38 274 LEU A C 1
ATOM 2207 O O . LEU A 1 274 ? -21.340 3.611 9.917 1.00 83.38 274 LEU A O 1
ATOM 2211 N N . ALA A 1 275 ? -20.355 3.946 11.908 1.00 77.50 275 ALA A N 1
ATOM 2212 C CA . ALA A 1 275 ? -19.145 4.542 11.348 1.00 77.50 275 ALA A CA 1
ATOM 2213 C C . ALA A 1 275 ? -18.355 3.536 10.490 1.00 77.50 275 ALA A C 1
ATOM 2215 O O . ALA A 1 275 ? -17.897 3.876 9.396 1.00 77.50 275 ALA A O 1
ATOM 2216 N N . SER A 1 276 ? -18.244 2.286 10.944 1.00 75.44 276 SER A N 1
ATOM 2217 C CA . SER A 1 276 ? -17.570 1.210 10.205 1.00 75.44 276 SER A CA 1
ATOM 2218 C C . SER A 1 276 ? -18.318 0.841 8.919 1.00 75.44 276 SER A C 1
ATOM 2220 O O . SER A 1 276 ? -17.708 0.737 7.851 1.00 75.44 276 SER A O 1
ATOM 2222 N N . ALA A 1 277 ? -19.648 0.724 8.986 1.00 80.38 277 ALA A N 1
ATOM 2223 C CA . ALA A 1 277 ? -20.509 0.482 7.831 1.00 80.38 277 ALA A CA 1
ATOM 2224 C C . ALA A 1 277 ? -20.400 1.608 6.792 1.00 80.38 277 ALA A C 1
ATOM 2226 O O . ALA A 1 277 ? -20.301 1.336 5.594 1.00 80.38 277 ALA A O 1
ATOM 2227 N N . ARG A 1 278 ? -20.341 2.869 7.238 1.00 81.06 278 ARG A N 1
ATOM 2228 C CA . ARG A 1 278 ? -20.126 4.023 6.358 1.00 81.06 278 ARG A CA 1
ATOM 2229 C C . ARG A 1 278 ? -18.798 3.931 5.608 1.00 81.06 278 ARG A C 1
ATOM 2231 O O . ARG A 1 278 ? -18.792 4.089 4.392 1.00 81.06 278 ARG A O 1
ATOM 2238 N N . LEU A 1 279 ? -17.695 3.640 6.300 1.00 79.88 279 LEU A N 1
ATOM 2239 C CA . LEU A 1 279 ? -16.372 3.512 5.673 1.00 79.88 279 LEU A CA 1
ATOM 2240 C C . LEU A 1 279 ? -16.333 2.379 4.632 1.00 79.88 279 LEU A C 1
ATOM 2242 O O . LEU A 1 279 ? -15.763 2.540 3.550 1.00 79.88 279 LEU A O 1
ATOM 2246 N N . LEU A 1 280 ? -16.984 1.248 4.922 1.00 79.88 280 LEU A N 1
ATOM 2247 C CA . LEU A 1 280 ? -17.129 0.127 3.986 1.00 79.88 280 LEU A CA 1
ATOM 2248 C C . LEU A 1 280 ? -17.930 0.514 2.734 1.00 79.88 280 LEU A C 1
ATOM 2250 O O . LEU A 1 280 ? -17.512 0.207 1.612 1.00 79.88 280 LEU A O 1
ATOM 2254 N N . LEU A 1 281 ? -19.049 1.215 2.906 1.00 83.94 281 LEU A N 1
ATOM 2255 C CA . LEU A 1 281 ? -19.895 1.658 1.798 1.00 83.94 281 LEU A CA 1
ATOM 2256 C C . LEU A 1 281 ? -19.205 2.739 0.952 1.00 83.94 281 LEU A C 1
ATOM 2258 O O . LEU A 1 281 ? -19.181 2.618 -0.276 1.00 83.94 281 LEU A O 1
ATOM 2262 N N . GLU A 1 282 ? -18.527 3.707 1.577 1.00 81.38 282 GLU A N 1
ATOM 2263 C CA . GLU A 1 282 ? -17.728 4.725 0.880 1.00 81.38 282 GLU A CA 1
ATOM 2264 C C . GLU A 1 282 ? -16.600 4.088 0.048 1.00 81.38 282 GLU A C 1
ATOM 2266 O O . GLU A 1 282 ? -16.380 4.485 -1.101 1.00 81.38 282 GLU A O 1
ATOM 2271 N N . SER A 1 283 ? -15.949 3.032 0.556 1.00 80.69 283 SER A N 1
ATOM 2272 C CA . SER A 1 283 ? -14.937 2.277 -0.206 1.00 80.69 283 SER A CA 1
ATOM 2273 C C . SER A 1 283 ? -15.508 1.598 -1.463 1.00 80.69 283 SER A C 1
ATOM 2275 O O . SER A 1 283 ? -14.804 1.427 -2.461 1.00 80.69 283 SER A O 1
ATOM 2277 N N . SER A 1 284 ? -16.809 1.289 -1.448 1.00 84.75 284 SER A N 1
ATOM 2278 C CA . SER A 1 284 ? -17.562 0.701 -2.562 1.00 84.75 284 SER A CA 1
ATOM 2279 C C . SER A 1 284 ? -18.241 1.754 -3.451 1.00 84.75 284 SER A C 1
ATOM 2281 O O . SER A 1 284 ? -18.975 1.392 -4.370 1.00 84.75 284 SER A O 1
ATOM 2283 N N . ARG A 1 285 ? -17.983 3.052 -3.213 1.00 81.06 285 ARG A N 1
ATOM 2284 C CA . ARG A 1 285 ? -18.649 4.204 -3.856 1.00 81.06 285 ARG A CA 1
ATOM 2285 C C . ARG A 1 285 ? -20.165 4.251 -3.636 1.00 81.06 285 ARG A C 1
ATOM 2287 O O . ARG A 1 285 ? -20.893 4.786 -4.470 1.00 81.06 285 ARG A O 1
ATOM 2294 N N . VAL A 1 286 ? -20.637 3.699 -2.523 1.00 85.31 286 VAL A N 1
ATOM 2295 C CA . VAL A 1 286 ? -22.028 3.799 -2.076 1.00 85.31 286 VAL A CA 1
ATOM 2296 C C . VAL A 1 286 ? -22.072 4.805 -0.929 1.00 85.31 286 VAL A C 1
ATOM 2298 O O . VAL A 1 286 ? -21.424 4.610 0.094 1.00 85.31 286 VAL A O 1
ATOM 2301 N N . HIS A 1 287 ? -22.805 5.904 -1.096 1.00 76.19 287 HIS A N 1
ATOM 2302 C CA . HIS A 1 287 ? -22.963 6.898 -0.036 1.00 76.19 287 HIS A CA 1
ATOM 2303 C C . HIS A 1 287 ? -24.057 6.455 0.940 1.00 76.19 287 HIS A C 1
ATOM 2305 O O . HIS A 1 287 ? -25.187 6.197 0.529 1.00 76.19 287 HIS A O 1
ATOM 2311 N N . LEU A 1 288 ? -23.709 6.355 2.225 1.00 78.12 288 LEU A N 1
ATOM 2312 C CA . LEU A 1 288 ? -24.657 6.111 3.309 1.00 78.12 288 LEU A CA 1
ATOM 2313 C C . LEU A 1 288 ? -25.034 7.451 3.948 1.00 78.12 288 LEU A C 1
ATOM 2315 O O . LEU A 1 288 ? -24.209 8.062 4.627 1.00 78.12 288 LEU A O 1
ATOM 2319 N N . GLU A 1 289 ? -26.277 7.883 3.762 1.00 75.44 289 GLU A N 1
ATOM 2320 C CA . GLU A 1 289 ? -26.870 8.972 4.541 1.00 75.44 289 GLU A CA 1
ATOM 2321 C C . GLU A 1 289 ? -27.665 8.380 5.709 1.00 75.44 289 GLU A C 1
ATOM 2323 O O . GLU A 1 289 ? -28.568 7.568 5.510 1.00 75.44 289 GLU A O 1
ATOM 2328 N N . TYR A 1 290 ? -27.331 8.780 6.938 1.00 72.38 290 TYR A N 1
ATOM 2329 C CA . TYR A 1 290 ? -28.133 8.488 8.124 1.00 72.38 290 TYR A CA 1
ATOM 2330 C C . TYR A 1 290 ? -28.251 9.746 8.987 1.00 72.38 290 TYR A C 1
ATOM 2332 O O . TYR A 1 290 ? -27.297 10.511 9.130 1.00 72.38 290 TYR A O 1
ATOM 2340 N N . GLY A 1 291 ? -29.438 9.971 9.548 1.00 68.06 291 GLY A N 1
ATOM 2341 C CA . GLY A 1 291 ? -29.668 11.027 10.530 1.00 68.06 291 GLY A CA 1
ATOM 2342 C C . GLY A 1 291 ? -29.276 10.561 11.929 1.00 68.06 291 GLY A C 1
ATOM 2343 O O . GLY A 1 291 ? -29.451 9.387 12.262 1.00 68.06 291 GLY A O 1
ATOM 2344 N N . ALA A 1 292 ? -28.764 11.473 12.758 1.00 56.00 292 ALA A N 1
ATOM 2345 C CA . ALA A 1 292 ? -28.658 11.215 14.191 1.00 56.00 292 ALA A CA 1
ATOM 2346 C C . ALA A 1 292 ? -30.064 10.913 14.749 1.00 56.00 292 ALA A C 1
ATOM 2348 O O . ALA A 1 292 ? -31.021 11.582 14.342 1.00 56.00 292 ALA A O 1
ATOM 2349 N N . PRO A 1 293 ? -30.221 9.910 15.632 1.00 51.81 293 PRO A N 1
ATOM 2350 C CA . PRO A 1 293 ? -31.518 9.636 16.235 1.00 51.81 293 PRO A CA 1
ATOM 2351 C C . PRO A 1 293 ? -32.005 10.883 16.996 1.00 51.81 293 PRO A C 1
ATOM 2353 O O . PRO A 1 293 ? -31.173 11.602 17.557 1.00 51.81 293 PRO A O 1
ATOM 2356 N N . PRO A 1 294 ? -33.321 11.168 17.002 1.00 44.50 294 PRO A N 1
ATOM 2357 C CA . PRO A 1 294 ? -33.863 12.271 17.786 1.00 44.50 294 PRO A CA 1
ATOM 2358 C C . PRO A 1 294 ? -33.497 12.066 19.263 1.00 44.50 294 PRO A C 1
ATOM 2360 O O . PRO A 1 294 ? -33.687 10.973 19.800 1.00 44.50 294 PRO A O 1
ATOM 2363 N N . THR A 1 295 ? -32.902 13.105 19.851 1.00 42.81 295 THR A N 1
ATOM 2364 C CA . THR A 1 295 ? -32.454 13.191 21.252 1.00 42.81 295 THR A CA 1
ATOM 2365 C C . THR A 1 295 ? -33.600 13.093 22.240 1.00 42.81 295 THR A C 1
ATOM 2367 O O . THR A 1 295 ? -34.636 13.740 21.961 1.00 42.81 295 THR A O 1
#

Foldseek 3Di:
DDPPPCDDPVVVVQVVCVVVVQAADCQFQCNVCVVVVHHLCPVVVVCVLLVLLVCVCVVPHPPDPLQVVLCVPLVVVLVVLVSCLGRPHPVCNLVSLVVLLVSLLVCCLPRVSSLSSPLVSLLSNPPDDPVCVVVSVVVLVVSLVSQLVSCVVSPPPVCCNPVSSVVSVVSSVVSVVVVVVVVVVVVVVVVVVVVVVVVLVVVVVVLVVVLVVLCVVLVVQLVVLQVVLVVCVVPPVVVSVVSNVVSVVSVVVSVVVVVVSVVVSVVVVVVVVVVVVQVVCVSVVHHDDDDDPDD

Sequence (295 aa):
MHAEAQLPLTTRAARFFARHGFAVAPDSIAAEARRMGRSPWKEGVHLLWSFWVFVTPMMGGRYSWKWLVLTLVSYPVFVALYAKVFVAPRREANRYPVGMALLCFVLMPWYPSAISYYVFGCVMANAGRRAQFLAWFWHWLAFTAVFVALATWIGYPWQVTVWMPIMTVIIGAIVNVERSSEQKDVALRLSQDEVRRLAATAERERIGRDLHDLLGHTLSLITLKLELARKLHERDPPNSLRELEEAERVARHALAEVRSAVTGIRNADLAAELASARLLLESSRVHLEYGAPPT

Radius of gyration: 35.63 Å; chains: 1; bounding box: 76×32×108 Å

pLDDT: mean 80.72, std 12.14, range [36.25, 94.88]

Secondary structure (DSSP, 8-state):
--------HHHHHHHHHIIIII---TTSHHHHHHHTT--TTSGGGGGGGGGHHHHGGGGT----HHHHHHHHHHHHHHHHHHHHHHHS-HHHHTHHHHHHHHHHHHHTTT-GGGHHHHHHHHHHTT-S-GGGHHHHHHHHHHHHHHHHHHHHHHT--HHHHHHHHHHHHHHHHHHHHHHHHHHHHHHHHHHHHHHHHHHHHHHHHHHHHHHHHHHHHHHHHHHHHHHHHHHHTTT-HHHHHHHHHHHHHHHHHHHHHHHHHHHHHHHHHHHHHHHHHHHHHHHTT-----PPPP-